Protein AF-A0A9E5IA19-F1 (afdb_monomer)

Secondary structure (DSSP, 8-state):
---------PPPPTT-------------------HHHHHHHHHHHHHHHHHHHHSTT-----HHHHHHHHHS--GGGGS-S--EEEEEEEEE-TTSPBPPPEES-PPPPP-SGGGT--HHHHHHHHHHHHHHHHHHHHHTSPTT--GGG-HHHHHHHHHHHHHHHHTT--S-EEEEEEEEEPTTPPP-GGGEEEEPPPEE-

Solvent-accessible surface area (backbone atoms only — not comparable to full-atom values): 12639 Å² total; per-residue (Å²): 135,85,87,86,78,89,78,82,84,73,80,86,67,93,86,71,82,75,80,76,77,77,76,77,77,76,75,80,76,76,76,81,77,54,66,64,58,52,50,49,51,51,52,48,50,50,52,50,50,52,49,53,60,70,58,68,77,64,82,74,86,40,86,68,51,53,62,52,46,48,75,46,79,60,68,66,77,77,72,58,93,56,58,43,60,42,56,30,39,32,42,30,45,97,87,71,48,70,49,74,78,39,73,75,78,71,83,80,79,91,58,81,64,49,79,81,62,44,71,65,60,52,48,51,50,39,55,47,39,39,45,43,49,30,55,48,51,61,74,69,49,63,91,90,64,64,66,83,79,38,69,45,41,54,52,50,50,52,48,53,49,56,56,48,56,74,70,69,56,75,76,31,36,33,36,43,36,34,28,50,37,46,73,97,56,81,85,54,79,92,34,54,78,44,76,54,70,86,42,78,83

pLDDT: mean 76.11, std 16.43, range [35.28, 94.75]

Foldseek 3Di:
DDDDDDDDPDDDDPDDDDPPPPPPCPPPPPPPPPPVVVVVVVVVVVVVVVVVVVVVPDPPPDPVVVVVVLLDQDCVVVVDFFFAKWKWKWWQDPVRDIDDTDTDQDDDDDDPCCVPDPPPVSVSSSLSSLRRVLLVCLVVDPPPDDSVVDPSVVVNVVVVVVSVVVVVDAFIKMKMWIFRGGPPDDTDPVRTSDIDDTHTD

Structure (mmCIF, N/CA/C/O backbone):
data_AF-A0A9E5IA19-F1
#
_entry.id   AF-A0A9E5IA19-F1
#
loop_
_atom_site.group_PDB
_atom_site.id
_atom_site.type_symbol
_atom_site.label_atom_id
_atom_site.label_alt_id
_atom_site.label_comp_id
_atom_site.label_asym_id
_atom_site.label_entity_id
_atom_site.label_seq_id
_atom_site.pdbx_PDB_ins_code
_atom_site.Cartn_x
_atom_site.Cartn_y
_atom_site.Cartn_z
_atom_site.occupancy
_atom_site.B_iso_or_equiv
_atom_site.auth_seq_id
_atom_site.auth_comp_id
_atom_site.auth_asym_id
_atom_site.auth_atom_id
_atom_site.pdbx_PDB_model_num
ATOM 1 N N . MET A 1 1 ? -2.943 82.622 -42.481 1.00 36.06 1 MET A N 1
ATOM 2 C CA . MET A 1 1 ? -1.579 82.992 -42.042 1.00 36.06 1 MET A CA 1
ATOM 3 C C . MET A 1 1 ? -0.636 81.847 -42.391 1.00 36.06 1 MET A C 1
ATOM 5 O O . MET A 1 1 ? -0.989 80.720 -42.083 1.00 36.06 1 MET A O 1
ATOM 9 N N . ASN A 1 2 ? 0.490 82.181 -43.045 1.00 37.34 2 ASN A N 1
ATOM 10 C CA . ASN A 1 2 ? 1.616 81.357 -43.552 1.00 37.34 2 ASN A CA 1
ATOM 11 C C . ASN A 1 2 ? 1.271 80.368 -44.686 1.00 37.34 2 ASN A C 1
ATOM 13 O O . ASN A 1 2 ? 0.602 79.378 -44.442 1.00 37.34 2 ASN A O 1
ATOM 17 N N . GLN A 1 3 ? 1.507 80.633 -45.980 1.00 37.09 3 GLN A N 1
ATOM 18 C CA . GLN A 1 3 ? 2.722 80.977 -46.761 1.00 37.09 3 GLN A CA 1
ATOM 19 C C . GLN A 1 3 ? 3.836 79.912 -46.807 1.00 37.09 3 GLN A C 1
ATOM 21 O O . GLN A 1 3 ? 4.449 79.613 -45.789 1.00 37.09 3 GLN A O 1
ATOM 26 N N . GLY A 1 4 ? 4.156 79.503 -48.047 1.00 35.28 4 GLY A N 1
ATOM 27 C CA . GLY A 1 4 ? 5.458 78.998 -48.508 1.00 35.28 4 GLY A CA 1
ATOM 28 C C . GLY A 1 4 ? 5.556 77.473 -48.627 1.00 35.28 4 GLY A C 1
ATOM 29 O O . GLY A 1 4 ? 5.137 76.764 -47.731 1.00 35.28 4 GLY A O 1
ATOM 30 N N . LEU A 1 5 ? 6.126 76.871 -49.670 1.00 38.41 5 LEU A N 1
ATOM 31 C CA . LEU A 1 5 ? 6.745 77.387 -50.887 1.00 38.41 5 LEU A CA 1
ATOM 32 C C . LEU A 1 5 ? 6.914 76.193 -51.850 1.00 38.41 5 LEU A C 1
ATOM 34 O O . LEU A 1 5 ? 7.093 75.056 -51.420 1.00 38.41 5 LEU A O 1
ATOM 38 N N . SER A 1 6 ? 6.856 76.471 -53.147 1.00 47.34 6 SER A N 1
ATOM 39 C CA . SER A 1 6 ? 7.054 75.542 -54.261 1.00 47.34 6 SER A CA 1
ATOM 40 C C . SER A 1 6 ? 8.297 74.654 -54.135 1.00 47.34 6 SER A C 1
ATOM 42 O O . SER A 1 6 ? 9.382 75.179 -53.884 1.00 47.34 6 SER A O 1
ATOM 44 N N . LEU A 1 7 ? 8.200 73.380 -54.527 1.00 40.84 7 LEU A N 1
ATOM 45 C CA . LEU A 1 7 ? 9.334 72.725 -55.175 1.00 40.84 7 LEU A CA 1
ATOM 46 C C . LEU A 1 7 ? 8.881 71.970 -56.425 1.00 40.84 7 LEU A C 1
ATOM 48 O O . LEU A 1 7 ? 8.270 70.908 -56.392 1.00 40.84 7 LEU A O 1
ATOM 52 N N . ILE A 1 8 ? 9.183 72.623 -57.539 1.00 44.81 8 ILE A N 1
ATOM 53 C CA . ILE A 1 8 ? 9.115 72.161 -58.916 1.00 44.81 8 ILE A CA 1
ATOM 54 C C . ILE A 1 8 ? 9.976 70.900 -59.033 1.00 44.81 8 ILE A C 1
ATOM 56 O O . ILE A 1 8 ? 11.201 70.973 -58.923 1.00 44.81 8 ILE A O 1
ATOM 60 N N . GLN A 1 9 ? 9.352 69.749 -59.270 1.00 49.91 9 GLN A N 1
ATOM 61 C CA . GLN A 1 9 ? 10.064 68.511 -59.564 1.00 49.91 9 GLN A CA 1
ATOM 62 C C . GLN A 1 9 ? 10.578 68.595 -61.010 1.00 49.91 9 GLN A 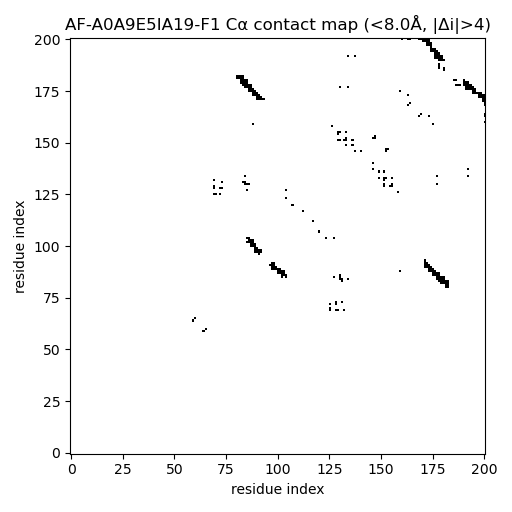C 1
ATOM 64 O O . GLN A 1 9 ? 9.867 68.299 -61.968 1.00 49.91 9 GLN A O 1
ATOM 69 N N . ARG A 1 10 ? 11.801 69.120 -61.170 1.00 44.84 10 ARG A N 1
ATOM 70 C CA . ARG A 1 10 ? 12.521 69.146 -62.450 1.00 44.84 10 ARG A CA 1
ATOM 71 C C . ARG A 1 10 ? 12.716 67.712 -62.938 1.00 44.84 10 ARG A C 1
ATOM 73 O O . ARG A 1 10 ? 13.233 66.876 -62.204 1.00 44.84 10 ARG A O 1
ATOM 80 N N . CYS A 1 11 ? 12.348 67.461 -64.190 1.00 49.03 11 CYS A N 1
ATOM 81 C CA . CYS A 1 11 ? 12.826 66.299 -64.928 1.00 49.03 11 CYS A CA 1
ATOM 82 C C . CYS A 1 11 ? 14.353 66.447 -65.106 1.00 49.03 11 CYS A C 1
ATOM 84 O O . CYS A 1 11 ? 14.786 67.536 -65.510 1.00 49.03 11 CYS A O 1
ATOM 86 N N . PRO A 1 12 ? 15.177 65.439 -64.771 1.00 53.50 12 PRO A N 1
ATOM 87 C CA . PRO A 1 12 ? 16.614 65.517 -64.986 1.00 53.50 12 PRO A CA 1
ATOM 88 C C . PRO A 1 12 ? 16.906 65.588 -66.488 1.00 53.50 12 PRO A C 1
ATOM 90 O O . PRO A 1 12 ? 16.345 64.847 -67.293 1.00 53.50 12 PRO A O 1
ATOM 93 N N . ARG A 1 13 ? 17.742 66.563 -66.842 1.00 54.44 13 ARG A N 1
ATOM 94 C CA . ARG A 1 13 ? 18.236 66.844 -68.188 1.00 54.44 13 ARG A CA 1
ATOM 95 C C . ARG A 1 13 ? 19.378 65.871 -68.489 1.00 54.44 13 ARG A C 1
ATOM 97 O O . ARG A 1 13 ? 20.135 65.525 -67.587 1.00 54.44 13 ARG A O 1
ATOM 104 N N . ASP A 1 14 ? 19.472 65.454 -69.744 1.00 52.03 14 ASP A N 1
ATOM 105 C CA . ASP A 1 14 ? 20.441 64.485 -70.256 1.00 52.03 14 ASP A CA 1
ATOM 106 C C . ASP A 1 14 ? 21.867 64.732 -69.726 1.00 52.03 14 ASP A C 1
ATOM 108 O O . ASP A 1 14 ? 22.434 65.805 -69.940 1.00 52.03 14 ASP A O 1
ATOM 112 N N . GLY A 1 15 ? 22.441 63.732 -69.042 1.00 60.59 15 GLY A N 1
ATOM 113 C CA . GLY A 1 15 ? 23.870 63.699 -68.697 1.00 60.59 15 GLY A CA 1
ATOM 114 C C . GLY A 1 15 ? 24.259 63.693 -67.213 1.00 60.59 15 GLY A C 1
ATOM 115 O O . GLY A 1 15 ? 25.441 63.861 -66.930 1.00 60.59 15 GLY A O 1
ATOM 116 N N . GLU A 1 16 ? 23.340 63.487 -66.266 1.00 43.84 16 GLU A N 1
ATOM 117 C CA . GLU A 1 16 ? 23.685 63.363 -64.839 1.00 43.84 16 GLU A CA 1
ATOM 118 C C . GLU A 1 16 ? 23.687 61.884 -64.411 1.00 43.84 16 GLU A C 1
ATOM 120 O O . GLU A 1 16 ? 22.654 61.210 -64.433 1.00 43.84 16 GLU A O 1
ATOM 125 N N . GLU A 1 17 ? 24.870 61.351 -64.086 1.00 52.34 17 GLU A N 1
ATOM 126 C CA . GLU A 1 17 ? 25.041 59.967 -63.641 1.00 52.34 17 GLU A CA 1
ATOM 127 C C . GLU A 1 17 ? 24.223 59.705 -62.370 1.00 52.34 17 GLU A C 1
ATOM 129 O O . GLU A 1 17 ? 24.453 60.292 -61.313 1.00 52.34 17 GLU A O 1
ATOM 134 N N . ILE A 1 18 ? 23.267 58.781 -62.473 1.00 56.53 18 ILE A N 1
ATOM 135 C CA . ILE A 1 18 ? 22.543 58.231 -61.329 1.00 56.53 18 ILE A CA 1
ATOM 136 C C . ILE A 1 18 ? 23.591 57.578 -60.417 1.00 56.53 18 ILE A C 1
ATOM 138 O O . ILE A 1 18 ? 24.258 56.640 -60.867 1.00 56.53 18 ILE A O 1
ATOM 142 N N . PRO A 1 19 ? 23.748 57.990 -59.144 1.00 47.88 19 PRO A N 1
ATOM 143 C CA . PRO A 1 19 ? 24.599 57.251 -58.234 1.00 47.88 19 PRO A CA 1
ATOM 144 C C . PRO A 1 19 ? 23.971 55.871 -58.060 1.00 47.88 19 PRO A C 1
ATOM 146 O O . PRO A 1 19 ? 22.917 55.719 -57.438 1.00 47.88 19 PRO A O 1
ATOM 149 N N . LEU A 1 20 ? 24.609 54.864 -58.663 1.00 47.84 20 LEU A N 1
ATOM 150 C CA . LEU A 1 20 ? 24.317 53.460 -58.432 1.00 47.84 20 LEU A CA 1
ATOM 151 C C . LEU A 1 20 ? 24.378 53.240 -56.925 1.00 47.84 20 LEU A C 1
ATOM 153 O O . LEU A 1 20 ? 25.459 53.147 -56.339 1.00 47.84 20 LEU A O 1
ATOM 157 N N . LEU A 1 21 ? 23.203 53.165 -56.298 1.00 47.47 21 LEU A N 1
ATOM 158 C CA . LEU A 1 21 ? 23.028 52.563 -54.991 1.00 47.47 21 LEU A CA 1
ATOM 159 C C . LEU A 1 21 ? 23.668 51.180 -55.084 1.00 47.47 21 LEU A C 1
ATOM 161 O O . LEU A 1 21 ? 23.082 50.239 -55.621 1.00 47.47 21 LEU A O 1
ATOM 165 N N . LYS A 1 22 ? 24.916 51.080 -54.609 1.00 51.41 22 LYS A N 1
ATOM 166 C CA . LYS A 1 22 ? 25.612 49.821 -54.379 1.00 51.41 22 LYS A CA 1
ATOM 167 C C . LYS A 1 22 ? 24.782 49.081 -53.349 1.00 51.41 22 LYS A C 1
ATOM 169 O O . LYS A 1 22 ? 24.947 49.264 -52.146 1.00 51.41 22 LYS A O 1
ATOM 174 N N . PHE A 1 23 ? 23.849 48.283 -53.848 1.00 49.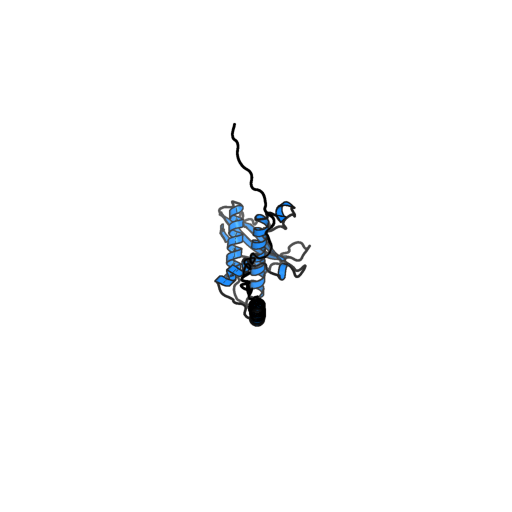75 23 PHE A N 1
ATOM 175 C CA . PHE A 1 23 ? 23.075 47.350 -53.061 1.00 49.75 23 PHE A CA 1
ATOM 176 C C . PHE A 1 23 ? 24.068 46.303 -52.564 1.00 49.75 23 PHE A C 1
ATOM 178 O O . PHE A 1 23 ? 24.368 45.317 -53.239 1.00 49.75 23 PHE A O 1
ATOM 185 N N . ASN A 1 24 ? 24.675 46.592 -51.414 1.00 47.69 24 ASN A N 1
ATOM 186 C CA . ASN A 1 24 ? 25.590 45.703 -50.732 1.00 47.69 24 ASN A CA 1
ATOM 187 C C . ASN A 1 24 ? 24.766 44.516 -50.227 1.00 47.69 24 ASN A C 1
ATOM 189 O O . ASN A 1 24 ? 24.206 44.535 -49.132 1.00 47.69 24 ASN A O 1
ATOM 193 N N . ARG A 1 25 ? 24.621 43.501 -51.083 1.00 50.06 25 ARG A N 1
ATOM 194 C CA . ARG A 1 25 ? 24.045 42.206 -50.736 1.00 50.06 25 ARG A CA 1
ATOM 195 C C . ARG A 1 25 ? 25.074 41.473 -49.877 1.00 50.06 25 ARG A C 1
ATOM 197 O O . ARG A 1 25 ? 25.713 40.533 -50.341 1.00 50.06 25 ARG A O 1
ATOM 204 N N . HIS A 1 26 ? 25.231 41.902 -48.625 1.00 51.50 26 HIS A N 1
ATOM 205 C CA . HIS A 1 26 ? 25.752 41.011 -47.602 1.00 51.50 26 HIS A CA 1
ATOM 206 C C . HIS A 1 26 ? 24.742 39.876 -47.472 1.00 51.50 26 HIS A C 1
ATOM 208 O O . HIS A 1 26 ? 23.617 40.035 -47.006 1.00 51.50 26 HIS A O 1
ATOM 214 N N . GLN A 1 27 ? 25.136 38.744 -48.038 1.00 57.16 27 GLN A N 1
ATOM 215 C CA . GLN A 1 27 ? 24.444 37.481 -47.943 1.00 57.16 27 GLN A CA 1
ATOM 216 C C . GLN A 1 27 ? 24.349 37.137 -46.455 1.00 57.16 27 GLN A C 1
ATOM 218 O O . GLN A 1 27 ? 25.353 36.803 -45.833 1.00 57.16 27 GLN A O 1
ATOM 223 N N . ASN A 1 28 ? 23.150 37.236 -45.879 1.00 50.56 28 ASN A N 1
ATOM 224 C CA . ASN A 1 28 ? 22.843 36.557 -44.630 1.00 50.56 28 ASN A CA 1
ATOM 225 C C . ASN A 1 28 ? 22.872 35.059 -44.937 1.00 50.56 28 ASN A C 1
ATOM 227 O O . ASN A 1 28 ? 21.870 34.471 -45.344 1.00 50.56 28 ASN A O 1
ATOM 231 N N . THR A 1 29 ? 24.039 34.442 -44.796 1.00 51.28 29 THR A N 1
ATOM 232 C CA . THR A 1 29 ? 24.169 32.997 -44.667 1.00 51.28 29 THR A CA 1
ATOM 233 C C . THR A 1 29 ? 23.478 32.600 -43.369 1.00 51.28 29 THR A C 1
ATOM 235 O O . THR A 1 29 ? 24.075 32.568 -42.297 1.00 51.28 29 THR A O 1
ATOM 238 N N . ILE A 1 30 ? 22.179 32.314 -43.453 1.00 56.16 30 ILE A N 1
ATOM 239 C CA . ILE A 1 30 ? 21.493 31.530 -42.432 1.00 56.16 30 ILE A CA 1
ATOM 240 C C . ILE A 1 30 ? 22.123 30.141 -42.522 1.00 56.16 30 ILE A C 1
ATOM 242 O O . ILE A 1 30 ? 21.765 29.334 -43.377 1.00 56.16 30 ILE A O 1
ATOM 246 N N . VAL A 1 31 ? 23.136 29.895 -41.695 1.00 59.22 31 VAL A N 1
ATOM 247 C CA . VAL A 1 31 ? 23.724 28.571 -41.519 1.00 59.22 31 VAL A CA 1
ATOM 248 C C . VAL A 1 31 ? 22.638 27.705 -40.880 1.00 59.22 31 VAL A C 1
ATOM 250 O O . VAL A 1 31 ? 22.440 27.715 -39.669 1.00 59.22 31 VAL A O 1
ATOM 253 N N . THR A 1 32 ? 21.889 26.968 -41.695 1.00 59.84 32 THR A N 1
ATOM 254 C CA . THR A 1 32 ? 20.967 25.917 -41.250 1.00 59.84 32 THR A CA 1
ATOM 255 C C . THR A 1 32 ? 21.763 24.673 -40.846 1.00 59.84 32 THR A C 1
ATOM 257 O O . THR A 1 32 ? 21.629 23.597 -41.419 1.00 59.84 32 THR A O 1
ATOM 260 N N . SER A 1 33 ? 22.626 24.800 -39.837 1.00 59.94 33 SER A N 1
ATOM 261 C CA . SER A 1 33 ? 23.380 23.685 -39.247 1.00 59.94 33 SER A CA 1
ATOM 262 C C . SER A 1 33 ? 22.654 23.080 -38.039 1.00 59.94 33 SER A C 1
ATOM 264 O O . SER A 1 33 ? 23.263 22.798 -37.012 1.00 59.94 33 SER A O 1
ATOM 266 N N . THR A 1 34 ? 21.337 22.916 -38.123 1.00 60.59 34 THR A N 1
ATOM 267 C CA . THR A 1 34 ? 20.513 22.285 -37.082 1.00 60.59 34 THR A CA 1
ATOM 268 C C . THR A 1 34 ? 20.162 20.803 -37.292 1.00 60.59 34 THR A C 1
ATOM 270 O O . THR A 1 34 ? 19.874 20.161 -36.278 1.00 60.59 34 THR A O 1
ATOM 273 N N . PRO A 1 35 ? 20.203 20.181 -38.499 1.00 70.25 35 PRO A N 1
ATOM 274 C CA . PRO A 1 35 ? 19.745 18.796 -38.625 1.00 70.25 35 PRO A CA 1
ATOM 275 C C . PRO A 1 35 ? 20.718 17.796 -37.989 1.00 70.25 35 PRO A C 1
ATOM 277 O O . PRO A 1 35 ? 20.277 16.787 -37.455 1.00 70.25 35 PRO A O 1
ATOM 280 N N . THR A 1 36 ? 22.024 18.078 -37.975 1.00 78.69 36 THR A N 1
ATOM 281 C CA . THR A 1 36 ? 23.045 17.175 -37.413 1.00 78.69 36 THR A CA 1
ATOM 282 C C . THR A 1 36 ? 22.967 17.077 -35.893 1.00 78.69 36 THR A C 1
ATOM 284 O O . THR A 1 36 ? 23.026 15.976 -35.353 1.00 78.69 36 THR A O 1
ATOM 287 N N . LEU A 1 37 ? 22.775 18.203 -35.201 1.00 84.81 37 LEU A N 1
ATOM 288 C CA . LEU A 1 37 ? 22.602 18.221 -33.749 1.00 84.81 37 LEU A CA 1
ATOM 289 C C . LEU A 1 37 ? 21.287 17.547 -33.341 1.00 84.81 37 LEU A C 1
ATOM 291 O O . LEU A 1 37 ? 21.280 16.736 -32.420 1.00 84.81 37 LEU A O 1
ATOM 295 N N . ALA A 1 38 ? 20.189 17.834 -34.048 1.00 85.88 38 ALA A N 1
ATOM 296 C CA . ALA A 1 38 ? 18.904 17.189 -33.791 1.00 85.88 38 ALA A CA 1
ATOM 297 C C . ALA A 1 38 ? 18.989 15.669 -33.996 1.00 85.88 38 ALA A C 1
ATOM 299 O O . ALA A 1 38 ? 18.549 14.911 -33.135 1.00 85.88 38 ALA A O 1
ATOM 300 N N . LEU A 1 39 ? 19.618 15.213 -35.086 1.00 90.44 39 LEU A N 1
ATOM 301 C CA . LEU A 1 39 ? 19.809 13.788 -35.356 1.00 90.44 39 LEU A CA 1
ATOM 302 C C . LEU A 1 39 ? 20.703 13.123 -34.301 1.00 90.44 39 LEU A C 1
ATOM 304 O O . LEU A 1 39 ? 20.400 12.018 -33.858 1.00 90.44 39 LEU A O 1
ATOM 308 N N . ALA A 1 40 ? 21.765 13.804 -33.856 1.00 91.25 40 ALA A N 1
ATOM 309 C CA . ALA A 1 40 ? 22.640 13.320 -32.792 1.00 91.25 40 ALA A CA 1
ATOM 310 C C . ALA A 1 40 ? 21.902 13.198 -31.451 1.00 91.25 40 ALA A C 1
ATOM 312 O O . ALA A 1 40 ? 22.056 12.193 -30.764 1.00 91.25 40 ALA A O 1
ATOM 313 N N . LEU A 1 41 ? 21.058 14.173 -31.099 1.00 91.12 41 LEU A N 1
ATOM 314 C CA . LEU A 1 41 ? 20.241 14.131 -29.884 1.00 91.12 41 LEU A CA 1
ATOM 315 C C . LEU A 1 41 ? 19.170 13.038 -29.952 1.00 91.12 41 LEU A C 1
ATOM 317 O O . LEU A 1 41 ? 18.960 12.334 -28.969 1.00 91.12 41 LEU A O 1
ATOM 321 N N . ILE A 1 42 ? 18.532 12.851 -31.111 1.00 92.44 42 ILE A N 1
ATOM 322 C CA . ILE A 1 42 ? 17.561 11.771 -31.331 1.00 92.44 42 ILE A CA 1
ATOM 323 C C . ILE A 1 42 ? 18.253 10.407 -31.219 1.00 92.44 42 ILE A C 1
ATOM 325 O O . ILE A 1 42 ? 17.770 9.529 -30.508 1.00 92.44 42 ILE A O 1
ATOM 329 N N . ALA A 1 43 ? 19.404 10.228 -31.868 1.00 94.31 43 ALA A N 1
ATOM 330 C CA . ALA A 1 43 ? 20.175 8.993 -31.779 1.00 94.31 43 ALA A CA 1
ATOM 331 C C . ALA A 1 43 ? 20.643 8.725 -30.340 1.00 94.31 43 ALA A C 1
ATOM 333 O O . ALA A 1 43 ? 20.475 7.615 -29.842 1.00 94.31 43 ALA A O 1
ATOM 334 N N . ALA A 1 44 ? 21.153 9.744 -29.644 1.00 94.00 44 ALA A N 1
ATOM 335 C CA . ALA A 1 44 ? 21.538 9.644 -28.239 1.00 94.00 44 ALA A CA 1
ATOM 336 C C . ALA A 1 44 ? 20.345 9.276 -27.345 1.00 94.00 44 ALA A C 1
ATOM 338 O O . ALA A 1 44 ? 20.481 8.415 -26.479 1.00 94.00 44 ALA A O 1
ATOM 339 N N . TYR A 1 45 ? 19.168 9.861 -27.589 1.00 92.62 45 TYR A N 1
ATOM 340 C CA . TYR A 1 45 ? 17.933 9.509 -26.893 1.00 92.62 45 TYR A CA 1
ATOM 341 C C . TYR A 1 45 ? 17.569 8.035 -27.104 1.00 92.62 45 TYR A C 1
ATOM 343 O O . TYR A 1 45 ? 17.332 7.327 -26.128 1.00 92.62 45 TYR A O 1
ATOM 351 N N . PHE A 1 46 ? 17.588 7.535 -28.343 1.00 94.75 46 PHE A N 1
ATOM 352 C CA . PHE A 1 46 ? 17.284 6.127 -28.615 1.00 94.75 46 PHE A CA 1
ATOM 353 C C . PHE A 1 46 ? 18.324 5.171 -28.032 1.00 94.75 46 PHE A C 1
ATOM 355 O O . PHE A 1 46 ? 17.941 4.142 -27.485 1.00 94.75 46 PHE A O 1
ATOM 362 N N . VAL A 1 47 ? 19.615 5.509 -28.081 1.00 93.56 47 VAL A N 1
ATOM 363 C CA . VAL A 1 47 ? 20.677 4.717 -27.437 1.00 93.56 47 VAL A CA 1
ATOM 364 C C . VAL A 1 47 ? 20.489 4.695 -25.921 1.00 93.56 47 VAL A C 1
ATOM 366 O O . VAL A 1 47 ? 20.607 3.636 -25.310 1.00 93.56 47 VAL A O 1
ATOM 369 N N . PHE A 1 48 ? 20.144 5.830 -25.311 1.00 91.62 48 PHE A N 1
ATOM 370 C CA . PHE A 1 48 ? 19.852 5.920 -23.882 1.00 91.62 48 PHE A CA 1
ATOM 371 C C . PHE A 1 48 ? 18.625 5.085 -23.499 1.00 91.62 48 PHE A C 1
ATOM 373 O O . PHE A 1 48 ? 18.698 4.278 -22.574 1.00 91.62 48 PHE A O 1
ATOM 380 N N . VAL A 1 49 ? 17.517 5.221 -24.237 1.00 86.69 49 VAL A N 1
ATOM 381 C CA . VAL A 1 49 ? 16.300 4.426 -24.024 1.00 86.69 49 VAL A CA 1
ATOM 382 C C . VAL A 1 49 ? 16.605 2.940 -24.197 1.00 86.69 49 VAL A C 1
ATOM 384 O O . VAL A 1 49 ? 16.310 2.155 -23.301 1.00 86.69 49 VAL A O 1
ATOM 387 N N . PHE A 1 50 ? 17.259 2.540 -25.287 1.00 88.69 50 PHE A N 1
ATOM 388 C CA . PHE A 1 50 ? 17.602 1.143 -25.554 1.00 88.69 50 PHE A CA 1
ATOM 389 C C . PHE A 1 50 ? 18.558 0.572 -24.498 1.00 88.69 50 PHE A C 1
ATOM 391 O O . PHE A 1 50 ? 18.333 -0.524 -23.991 1.00 88.69 50 PHE A O 1
ATOM 398 N N . GLY A 1 51 ? 19.562 1.346 -24.081 1.00 86.19 51 GLY A N 1
ATOM 399 C CA . GLY A 1 51 ? 20.450 0.996 -22.976 1.00 86.19 51 GLY A CA 1
ATOM 400 C C . GLY A 1 51 ? 19.688 0.813 -21.663 1.00 86.19 51 GLY A C 1
ATOM 401 O O . GLY A 1 51 ? 19.862 -0.200 -20.992 1.00 86.19 51 GLY A O 1
ATOM 402 N N . SER A 1 52 ? 18.776 1.729 -21.325 1.00 77.62 52 SER A N 1
ATOM 403 C CA . SER A 1 52 ? 17.934 1.605 -20.128 1.00 77.62 52 SER A CA 1
ATOM 404 C C . SER A 1 52 ? 16.999 0.390 -20.177 1.00 77.62 52 SER A C 1
ATOM 406 O O . SER A 1 52 ? 16.772 -0.246 -19.150 1.00 77.62 52 SER A O 1
ATOM 408 N N . LEU A 1 53 ? 16.506 0.021 -21.365 1.00 77.81 53 LEU A N 1
ATOM 409 C CA . LEU A 1 53 ? 15.679 -1.167 -21.577 1.00 77.81 53 LEU A CA 1
ATOM 410 C C . LEU A 1 53 ? 16.484 -2.465 -21.439 1.00 77.81 53 LEU A C 1
ATOM 412 O O . LEU A 1 53 ? 15.958 -3.441 -20.915 1.00 77.81 53 LEU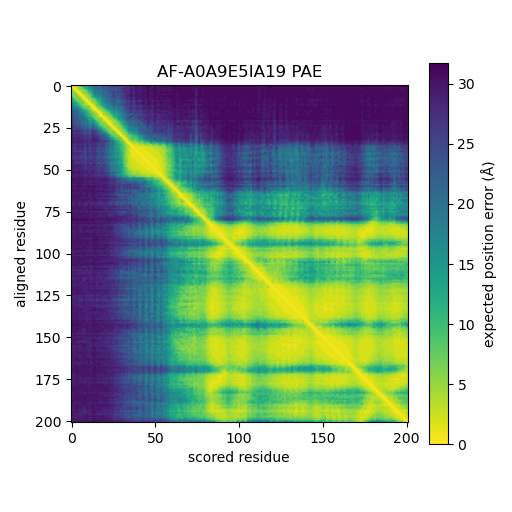 A O 1
ATOM 416 N N . ILE A 1 54 ? 17.753 -2.482 -21.855 1.00 79.56 54 ILE A N 1
ATOM 417 C CA . ILE A 1 54 ? 18.651 -3.633 -21.662 1.00 79.56 54 ILE A CA 1
ATOM 418 C C . ILE A 1 54 ? 19.054 -3.771 -20.189 1.00 79.56 54 ILE A C 1
ATOM 420 O O . ILE A 1 54 ? 19.137 -4.876 -19.659 1.00 79.56 54 ILE A O 1
ATOM 424 N N . LEU A 1 55 ? 19.252 -2.650 -19.495 1.00 69.25 55 LEU A N 1
ATOM 425 C CA . LEU A 1 55 ? 19.561 -2.619 -18.062 1.00 69.25 55 LEU A CA 1
ATOM 426 C C . LEU A 1 55 ? 18.338 -2.926 -17.171 1.00 69.25 55 LEU A C 1
ATOM 428 O O . LEU A 1 55 ? 18.482 -3.056 -15.954 1.00 69.25 55 LEU A O 1
ATOM 432 N N . ARG A 1 56 ? 17.148 -3.104 -17.764 1.00 52.69 56 ARG A N 1
ATOM 433 C CA . ARG A 1 56 ? 15.834 -3.313 -17.119 1.00 52.69 56 ARG A CA 1
ATOM 434 C C . ARG A 1 56 ? 15.652 -4.694 -16.467 1.00 52.69 56 ARG A C 1
ATOM 436 O O . ARG A 1 56 ? 14.530 -5.167 -16.330 1.00 52.69 56 ARG A O 1
ATOM 443 N N . GLY A 1 57 ? 16.748 -5.348 -16.090 1.00 54.91 57 GLY A N 1
ATOM 444 C CA . GLY A 1 57 ? 16.756 -6.641 -15.399 1.00 54.91 57 GLY A CA 1
ATOM 445 C C . GLY A 1 57 ? 17.220 -6.571 -13.944 1.00 54.91 57 GLY A C 1
ATOM 446 O O . GLY A 1 57 ? 17.154 -7.572 -13.240 1.00 54.91 57 GLY A O 1
ATOM 447 N N . ARG A 1 58 ? 17.704 -5.416 -13.472 1.00 49.25 58 ARG A N 1
ATOM 448 C CA . ARG A 1 58 ? 18.096 -5.247 -12.069 1.00 49.25 58 ARG A CA 1
ATOM 449 C C . ARG A 1 58 ? 16.967 -4.540 -11.342 1.00 49.25 58 ARG A C 1
ATOM 451 O O . ARG A 1 58 ? 16.792 -3.336 -11.511 1.00 49.25 58 ARG A O 1
ATOM 458 N N . GLU A 1 59 ? 16.210 -5.275 -10.534 1.00 54.19 59 GLU A N 1
ATOM 459 C CA . GLU A 1 59 ? 15.438 -4.652 -9.462 1.00 54.19 59 GLU A CA 1
ATOM 460 C C . GLU A 1 59 ? 16.431 -3.897 -8.579 1.00 54.19 59 GLU A C 1
ATOM 462 O O . GLU A 1 59 ? 17.237 -4.481 -7.857 1.00 54.19 59 GLU A O 1
ATOM 467 N N . ILE A 1 60 ? 16.451 -2.572 -8.716 1.00 53.25 60 ILE A N 1
ATOM 468 C CA . ILE A 1 60 ? 17.260 -1.705 -7.868 1.00 53.25 60 ILE A CA 1
ATOM 469 C C . ILE A 1 60 ? 16.536 -1.640 -6.520 1.00 53.25 60 ILE A C 1
ATOM 471 O O . ILE A 1 60 ? 15.747 -0.737 -6.251 1.00 53.25 60 ILE A O 1
ATOM 475 N N . SER A 1 61 ? 16.768 -2.648 -5.684 1.00 50.66 61 SER A N 1
ATOM 476 C CA . SER A 1 61 ? 16.250 -2.745 -4.323 1.00 50.66 61 SER A CA 1
ATOM 477 C C . SER A 1 61 ? 17.127 -1.913 -3.382 1.00 50.66 61 SER A C 1
ATOM 479 O O . SER A 1 61 ? 18.029 -2.423 -2.721 1.00 50.66 61 SER A O 1
ATOM 481 N N . GLY A 1 62 ? 16.910 -0.597 -3.370 1.00 56.38 62 GLY A N 1
ATOM 482 C CA . GLY A 1 62 ? 17.489 0.313 -2.377 1.00 56.38 62 GLY A CA 1
ATOM 483 C C . GLY A 1 62 ? 16.420 0.800 -1.387 1.00 56.38 62 GLY A C 1
ATOM 484 O O . GLY A 1 62 ? 15.291 1.026 -1.824 1.00 56.38 62 GLY A O 1
ATOM 485 N N . PRO A 1 63 ? 16.747 1.054 -0.101 1.00 58.06 63 PRO A N 1
ATOM 486 C CA . PRO A 1 63 ? 15.779 1.533 0.900 1.00 58.06 63 PRO A CA 1
ATOM 487 C C . PRO A 1 63 ? 15.010 2.795 0.465 1.00 58.06 63 PRO A C 1
ATOM 489 O O . PRO A 1 63 ? 13.817 2.930 0.712 1.00 58.06 63 PRO A O 1
ATOM 492 N N . TRP A 1 64 ? 15.684 3.698 -0.253 1.00 57.44 64 TRP A N 1
ATOM 493 C CA . TRP A 1 64 ? 15.117 4.955 -0.757 1.00 57.44 64 TRP A CA 1
ATOM 494 C C . TRP A 1 64 ? 14.308 4.776 -2.051 1.00 57.44 64 TRP A C 1
ATOM 496 O O . TRP A 1 64 ? 13.276 5.417 -2.238 1.00 57.44 64 TRP A O 1
ATOM 506 N N . TRP A 1 65 ? 14.746 3.873 -2.935 1.00 60.34 65 TRP A N 1
ATOM 507 C CA . TRP A 1 65 ? 14.031 3.547 -4.176 1.00 60.34 65 TRP A CA 1
ATOM 508 C C . TRP A 1 65 ? 12.708 2.831 -3.900 1.00 60.34 65 TRP A C 1
ATOM 510 O O . TRP A 1 65 ? 11.754 2.979 -4.659 1.00 60.34 65 TRP A O 1
ATOM 520 N N . TYR A 1 66 ? 12.634 2.115 -2.779 1.00 62.72 66 TYR A N 1
ATOM 521 C CA . TYR A 1 66 ? 11.426 1.463 -2.301 1.00 62.72 66 TYR A CA 1
ATOM 522 C C . TYR A 1 66 ? 10.314 2.462 -1.934 1.00 62.72 66 TYR A C 1
ATOM 524 O O . TYR A 1 66 ? 9.179 2.311 -2.379 1.00 62.72 66 TYR A O 1
ATOM 532 N N . LEU A 1 67 ? 10.649 3.534 -1.202 1.00 64.75 67 LEU A N 1
ATOM 533 C CA . LEU A 1 67 ? 9.707 4.627 -0.923 1.00 64.75 67 LEU A CA 1
ATOM 534 C C . LEU A 1 67 ? 9.269 5.325 -2.209 1.00 64.75 67 LEU A C 1
ATOM 536 O O . LEU A 1 67 ? 8.101 5.653 -2.360 1.00 64.75 67 LEU A O 1
ATOM 540 N N . LEU A 1 68 ? 10.186 5.517 -3.160 1.00 64.81 68 LEU A N 1
ATOM 541 C CA . LEU A 1 68 ? 9.850 6.135 -4.438 1.00 64.81 68 LEU A CA 1
ATOM 542 C C . LEU A 1 68 ? 8.886 5.263 -5.265 1.00 64.81 68 LEU A C 1
ATOM 544 O O . LEU A 1 68 ? 8.033 5.786 -5.979 1.00 64.81 68 LEU A O 1
ATOM 548 N N . ARG A 1 69 ? 8.978 3.933 -5.138 1.00 67.50 69 ARG A N 1
ATOM 549 C CA . ARG A 1 69 ? 8.111 2.985 -5.848 1.00 67.50 69 ARG A CA 1
ATOM 550 C C . ARG A 1 69 ? 6.635 3.139 -5.475 1.00 67.50 69 ARG A C 1
ATOM 552 O O . ARG A 1 69 ? 5.816 2.991 -6.370 1.00 67.50 69 ARG A O 1
ATOM 559 N N . SER A 1 70 ? 6.290 3.492 -4.233 1.00 61.31 70 SER A N 1
ATOM 560 C CA . SER A 1 70 ? 4.881 3.687 -3.837 1.00 61.31 70 SER A CA 1
ATOM 561 C C . SER A 1 70 ? 4.231 4.920 -4.481 1.00 61.31 70 SER A C 1
ATOM 563 O O . SER A 1 70 ? 3.009 4.963 -4.625 1.00 61.31 70 SER A O 1
ATOM 565 N N . PHE A 1 71 ? 5.036 5.898 -4.920 1.00 61.31 71 PHE A N 1
ATOM 566 C CA . PHE A 1 71 ? 4.564 7.060 -5.680 1.00 61.31 71 PHE A CA 1
ATOM 567 C C . PHE A 1 71 ? 4.352 6.758 -7.166 1.00 61.31 71 PHE A C 1
ATOM 569 O O . PHE A 1 71 ? 3.617 7.484 -7.837 1.00 61.31 71 PHE A O 1
ATOM 576 N N . PHE A 1 72 ? 4.978 5.704 -7.696 1.00 62.72 72 PHE A N 1
ATOM 577 C CA . PHE A 1 72 ? 4.765 5.288 -9.074 1.00 62.72 72 PHE A CA 1
ATOM 578 C C . PHE A 1 72 ? 3.622 4.272 -9.140 1.00 62.72 72 PHE A C 1
ATOM 580 O O . PHE A 1 72 ? 3.636 3.281 -8.413 1.00 62.72 72 PHE A O 1
ATOM 587 N N . PRO A 1 73 ? 2.623 4.480 -10.014 1.00 54.72 73 PRO A N 1
ATOM 588 C CA . PRO A 1 73 ? 1.490 3.571 -10.105 1.00 54.72 73 PRO A CA 1
ATOM 589 C C . PRO A 1 73 ? 1.971 2.152 -10.415 1.00 54.72 73 PRO A C 1
ATOM 591 O O . PRO A 1 73 ? 2.812 1.959 -11.294 1.00 54.72 73 PRO A O 1
ATOM 594 N N . ASN A 1 74 ? 1.426 1.148 -9.726 1.00 62.62 74 ASN A N 1
ATOM 595 C CA . ASN A 1 74 ? 1.670 -0.241 -10.086 1.00 62.62 74 ASN A CA 1
ATOM 596 C C . ASN A 1 74 ? 0.962 -0.516 -11.421 1.00 62.62 74 ASN A C 1
ATOM 598 O O . ASN A 1 74 ? -0.266 -0.523 -11.493 1.00 62.62 74 ASN A O 1
ATOM 602 N N . TRP A 1 75 ? 1.724 -0.747 -12.496 1.00 55.75 75 TRP A N 1
ATOM 603 C CA . TRP A 1 75 ? 1.157 -0.976 -13.834 1.00 55.75 75 TRP A CA 1
ATOM 604 C C . TRP A 1 75 ? 0.264 -2.229 -13.890 1.00 55.75 75 TRP A C 1
ATOM 606 O O . TRP A 1 75 ? -0.551 -2.348 -14.806 1.00 55.75 75 TRP A O 1
ATOM 616 N N . ARG A 1 76 ? 0.321 -3.110 -12.875 1.00 59.41 76 ARG A N 1
ATOM 617 C CA . ARG A 1 76 ? -0.616 -4.231 -12.704 1.00 59.41 76 ARG A CA 1
ATOM 618 C C . ARG A 1 76 ? -2.071 -3.779 -12.557 1.00 59.41 76 ARG A C 1
ATOM 620 O O . ARG A 1 76 ? -2.956 -4.541 -12.933 1.00 59.41 76 ARG A O 1
ATOM 627 N N . PHE A 1 77 ? -2.327 -2.544 -12.112 1.00 54.12 77 PHE A N 1
ATOM 628 C CA . PHE A 1 77 ? -3.666 -1.941 -12.129 1.00 54.12 77 PHE A CA 1
ATOM 629 C C . PHE A 1 77 ? -4.331 -2.034 -13.516 1.00 54.12 77 PHE A C 1
ATOM 631 O O . PHE A 1 77 ? -5.539 -2.240 -13.607 1.00 54.12 77 PHE A O 1
ATOM 638 N N . TYR A 1 78 ? -3.549 -1.939 -14.598 1.00 53.91 78 TYR A N 1
ATOM 639 C CA . TYR A 1 78 ? -4.061 -1.934 -15.971 1.00 53.91 78 TYR A CA 1
ATOM 640 C C . TYR A 1 78 ? -4.148 -3.327 -16.614 1.00 53.91 78 TYR A C 1
ATOM 642 O O . TYR A 1 78 ? -4.650 -3.441 -17.728 1.00 53.91 78 TYR A O 1
ATOM 650 N N . HIS A 1 79 ? -3.651 -4.391 -15.969 1.00 51.09 79 HIS A N 1
ATOM 651 C CA . HIS A 1 79 ? -3.538 -5.732 -16.577 1.00 51.09 79 HIS A CA 1
ATOM 652 C C . HIS A 1 79 ? -4.731 -6.664 -16.289 1.00 51.09 79 HIS A C 1
ATOM 654 O O . HIS A 1 79 ? -4.627 -7.881 -16.413 1.00 51.09 79 HIS A O 1
ATOM 660 N N . GLY A 1 80 ? -5.906 -6.098 -16.005 1.00 51.88 80 GLY A N 1
ATOM 661 C CA . GLY A 1 80 ? -7.171 -6.833 -16.001 1.00 51.88 80 GLY A CA 1
ATOM 662 C C . GLY A 1 80 ? -7.636 -7.332 -14.632 1.00 51.88 80 GLY A C 1
ATOM 663 O O . GLY A 1 80 ? -6.988 -7.146 -13.605 1.00 51.88 80 GLY A O 1
ATOM 664 N N . PHE A 1 81 ? -8.835 -7.918 -14.653 1.00 55.88 81 PHE A N 1
ATOM 665 C CA . PHE A 1 81 ? -9.720 -8.291 -13.543 1.00 55.88 81 PHE A CA 1
ATOM 666 C C . PHE A 1 81 ? -9.161 -9.387 -12.609 1.00 55.88 81 PHE A C 1
ATOM 668 O O . PHE A 1 81 ? -9.767 -10.442 -12.440 1.00 55.88 81 PHE A O 1
ATOM 675 N N . GLY A 1 82 ? -7.998 -9.158 -12.005 1.00 66.69 82 GLY A N 1
ATOM 676 C CA . GLY A 1 82 ? -7.428 -10.024 -10.975 1.00 66.69 82 GLY A CA 1
ATOM 677 C C . GLY A 1 82 ? -7.969 -9.709 -9.582 1.00 66.69 82 GLY A C 1
ATOM 678 O O . GLY A 1 82 ? -8.531 -8.637 -9.337 1.00 66.69 82 GLY A O 1
ATOM 679 N N . SER A 1 83 ? -7.771 -10.634 -8.643 1.00 78.12 83 SER A N 1
ATOM 680 C CA . SER A 1 83 ? -8.009 -10.361 -7.227 1.00 78.12 83 SER A CA 1
ATOM 681 C C . SER A 1 83 ? -7.182 -9.158 -6.777 1.00 78.12 83 SER A C 1
ATOM 683 O O . SER A 1 83 ? -6.016 -9.043 -7.156 1.00 78.12 83 SER A O 1
ATOM 685 N N . GLN A 1 84 ? -7.769 -8.274 -5.974 1.00 84.31 84 GLN A N 1
ATOM 686 C CA . GLN A 1 84 ? -7.123 -7.062 -5.465 1.00 84.31 84 GLN A CA 1
ATOM 687 C C . GLN A 1 84 ? -6.962 -7.164 -3.949 1.00 84.31 84 GLN A C 1
ATOM 689 O O . GLN A 1 84 ? -7.922 -7.545 -3.272 1.00 84.31 84 GLN A O 1
ATOM 694 N N . PRO A 1 85 ? -5.790 -6.826 -3.394 1.00 89.44 85 PRO A N 1
ATOM 695 C CA . PRO A 1 85 ? -5.616 -6.823 -1.958 1.00 89.44 85 PRO A CA 1
ATOM 696 C C . PRO A 1 85 ? -6.422 -5.673 -1.345 1.00 89.44 85 PRO A C 1
ATOM 698 O O . PRO A 1 85 ? -6.405 -4.537 -1.816 1.00 89.44 85 PRO A O 1
ATOM 701 N N . ARG A 1 86 ? -7.185 -5.976 -0.302 1.00 90.62 86 ARG A N 1
ATOM 702 C CA . ARG A 1 86 ? -8.052 -5.035 0.406 1.00 90.62 86 ARG A CA 1
ATOM 703 C C . ARG A 1 86 ? -7.674 -5.015 1.873 1.00 90.62 86 ARG A C 1
ATOM 705 O O . ARG A 1 86 ? -7.517 -6.071 2.481 1.00 90.62 86 ARG A O 1
ATOM 712 N N . LEU A 1 87 ? -7.561 -3.809 2.419 1.00 92.94 87 LEU A N 1
ATOM 713 C CA . LEU A 1 87 ? -7.285 -3.580 3.830 1.00 92.94 87 LEU A CA 1
ATOM 714 C C . LEU A 1 87 ? -8.592 -3.577 4.628 1.00 92.94 87 LEU A C 1
ATOM 716 O O . LEU A 1 87 ? -9.514 -2.809 4.325 1.00 92.94 87 LEU A O 1
ATOM 720 N N . PHE A 1 88 ? -8.629 -4.406 5.666 1.00 92.94 88 PHE A N 1
ATOM 721 C CA . PHE A 1 88 ? -9.693 -4.438 6.658 1.00 92.94 88 PHE A CA 1
ATOM 722 C C . PHE A 1 88 ? -9.127 -4.146 8.039 1.00 92.94 88 PHE A C 1
ATOM 724 O O . PHE A 1 88 ? -8.017 -4.567 8.357 1.00 92.94 88 PHE A O 1
ATOM 731 N N . ILE A 1 89 ? -9.905 -3.449 8.857 1.00 92.38 89 ILE A N 1
ATOM 732 C CA . ILE A 1 89 ? -9.552 -3.090 10.230 1.00 92.38 89 ILE A CA 1
ATOM 733 C C . ILE A 1 89 ? -10.695 -3.529 11.141 1.00 92.38 89 ILE A C 1
ATOM 735 O O . ILE A 1 89 ? -11.864 -3.447 10.760 1.00 92.38 89 ILE A O 1
ATOM 739 N N . ARG A 1 90 ? -10.359 -4.014 12.333 1.00 92.44 90 ARG A N 1
ATOM 740 C CA . ARG A 1 90 ? -11.315 -4.246 13.417 1.00 92.44 90 ARG A CA 1
ATOM 741 C C . ARG A 1 90 ? -10.778 -3.684 14.722 1.00 92.44 90 ARG A C 1
ATOM 743 O O . ARG A 1 90 ? -9.564 -3.561 14.903 1.00 92.44 90 ARG A O 1
ATOM 750 N N . PHE A 1 91 ? -11.691 -3.415 15.638 1.00 91.31 91 PHE A N 1
ATOM 751 C CA . PHE A 1 91 ? -11.409 -2.835 16.942 1.00 91.31 91 PHE A CA 1
ATOM 752 C C . PHE A 1 91 ? -11.881 -3.781 18.034 1.00 91.31 91 PHE A C 1
ATOM 754 O O . PHE A 1 91 ? -12.873 -4.483 17.860 1.00 91.31 91 PHE A O 1
ATOM 761 N N . GLN A 1 92 ? -11.184 -3.784 19.156 1.00 90.69 92 GLN A N 1
ATOM 762 C CA . GLN A 1 92 ? -11.623 -4.430 20.377 1.00 90.69 92 GLN A CA 1
ATOM 763 C C . GLN A 1 92 ? -12.208 -3.359 21.286 1.00 90.69 92 GLN A C 1
ATOM 765 O O . GLN A 1 92 ? -11.507 -2.412 21.652 1.00 90.69 92 GLN A O 1
ATOM 770 N N . GLN A 1 93 ? -13.491 -3.494 21.604 1.00 82.69 93 GLN A N 1
ATOM 771 C CA . GLN A 1 93 ? -14.183 -2.609 22.530 1.00 82.69 93 GLN A CA 1
ATOM 772 C C . GLN A 1 93 ? -13.651 -2.790 23.963 1.00 82.69 93 GLN A C 1
ATOM 774 O O . GLN A 1 93 ? -13.011 -3.804 24.256 1.00 82.69 93 GLN A O 1
ATOM 779 N N . PRO A 1 94 ? -13.908 -1.831 24.873 1.00 77.69 94 PRO A N 1
ATOM 780 C CA . PRO A 1 94 ? -13.505 -1.941 26.277 1.00 77.69 94 PRO A CA 1
ATOM 781 C C . PRO A 1 94 ? -14.055 -3.191 26.979 1.00 77.69 94 PRO A C 1
ATOM 783 O O . PRO A 1 94 ? -13.412 -3.701 27.890 1.00 77.69 94 PRO A O 1
ATOM 786 N N . ASP A 1 95 ? -15.189 -3.713 26.503 1.00 81.31 95 ASP A N 1
ATOM 787 C CA . ASP A 1 95 ? -15.828 -4.946 26.982 1.00 81.31 95 ASP A CA 1
ATOM 788 C C . ASP A 1 95 ? -15.184 -6.230 26.407 1.00 81.31 95 ASP A C 1
ATOM 790 O O . ASP A 1 95 ? -15.763 -7.310 26.467 1.00 81.31 95 ASP A O 1
ATOM 794 N N . ASP A 1 96 ? -13.981 -6.120 25.831 1.00 82.19 96 ASP A N 1
ATOM 795 C CA . ASP A 1 96 ? -13.175 -7.194 25.223 1.00 82.19 96 ASP A CA 1
ATOM 796 C C . ASP A 1 96 ? -13.789 -7.834 23.955 1.00 82.19 96 ASP A C 1
ATOM 798 O O . ASP A 1 96 ? -13.160 -8.682 23.314 1.00 82.19 96 ASP A O 1
ATOM 802 N N . GLU A 1 97 ? -14.965 -7.371 23.515 1.00 87.25 97 GLU A N 1
ATOM 803 C CA . GLU A 1 97 ? -15.613 -7.804 22.274 1.00 87.25 97 GLU A CA 1
ATOM 804 C C . GLU A 1 97 ? -14.985 -7.176 21.019 1.00 87.25 97 GLU A C 1
ATOM 806 O O . GLU A 1 97 ? -14.699 -5.977 20.950 1.00 87.25 97 GLU A O 1
ATOM 811 N N . TRP A 1 98 ? -14.796 -7.995 19.980 1.00 89.88 98 TRP A N 1
ATOM 812 C CA . TRP A 1 98 ? -14.277 -7.547 18.687 1.00 89.88 98 TRP A CA 1
ATOM 813 C C . TRP A 1 98 ? -15.391 -7.039 17.775 1.00 89.88 98 TRP A C 1
ATOM 815 O O . TRP A 1 98 ? -16.388 -7.720 17.539 1.00 89.88 98 TRP A O 1
ATOM 825 N N . SER A 1 99 ? -15.174 -5.871 17.174 1.00 89.81 99 SER A N 1
ATOM 826 C CA . SER A 1 99 ? -16.033 -5.339 16.124 1.00 89.81 99 SER A CA 1
ATOM 827 C C . SER A 1 99 ? -15.962 -6.196 14.860 1.00 89.81 99 SER A C 1
ATOM 829 O O . SER A 1 99 ? -14.964 -6.871 14.581 1.00 89.81 99 SER A O 1
ATOM 831 N N . ALA A 1 100 ? -16.994 -6.085 14.023 1.00 90.81 100 ALA A N 1
ATOM 832 C CA . ALA A 1 100 ? -16.938 -6.607 12.665 1.00 90.81 100 ALA A CA 1
ATOM 833 C C . ALA A 1 100 ? -15.771 -5.980 11.878 1.00 90.81 100 ALA A C 1
ATOM 835 O O . ALA A 1 100 ? -15.379 -4.832 12.117 1.00 90.81 100 ALA A O 1
ATOM 836 N N . TRP A 1 101 ? -15.234 -6.737 10.920 1.00 91.19 101 TRP A N 1
ATOM 837 C CA . TRP A 1 101 ? -14.202 -6.258 10.007 1.00 91.19 101 TRP A CA 1
ATOM 838 C C . TRP A 1 101 ? -14.745 -5.157 9.093 1.00 91.19 101 TRP A C 1
ATOM 840 O O . TRP A 1 101 ? -15.686 -5.373 8.328 1.00 91.19 101 TRP A O 1
ATOM 850 N N . GLN A 1 102 ? -14.106 -3.991 9.120 1.00 90.50 102 GLN A N 1
ATOM 851 C CA . GLN A 1 102 ? -14.453 -2.847 8.287 1.00 90.50 102 GLN A CA 1
ATOM 852 C C . GLN A 1 102 ? -13.454 -2.690 7.135 1.00 90.50 102 GLN A C 1
ATOM 854 O O . GLN A 1 102 ? -12.249 -2.598 7.358 1.00 90.50 102 GLN A O 1
ATOM 859 N N . MET A 1 103 ? -13.948 -2.613 5.895 1.00 89.44 103 MET A N 1
ATOM 860 C CA . MET A 1 103 ? -13.124 -2.292 4.723 1.00 89.44 103 MET A CA 1
ATOM 861 C C . MET A 1 103 ? -12.820 -0.792 4.686 1.00 89.44 103 MET A C 1
ATOM 863 O O . MET A 1 103 ? -13.743 0.020 4.712 1.00 89.44 103 MET A O 1
ATOM 867 N N . PHE A 1 104 ? -11.544 -0.418 4.568 1.00 82.12 104 PHE A N 1
ATOM 868 C CA . PHE A 1 104 ? -11.162 0.992 4.689 1.00 82.12 104 PHE A CA 1
ATOM 869 C C . PHE A 1 104 ? -11.150 1.778 3.363 1.00 82.12 104 PHE A C 1
ATOM 871 O O . PHE A 1 104 ? -11.371 2.986 3.349 1.00 82.12 104 PHE A O 1
ATOM 878 N N . MET A 1 105 ? -10.927 1.119 2.225 1.00 77.38 105 MET A N 1
ATOM 879 C CA . MET A 1 105 ? -10.803 1.787 0.918 1.00 77.38 105 MET A CA 1
ATOM 880 C C . MET A 1 105 ? -11.900 1.315 -0.044 1.00 77.38 105 MET A C 1
ATOM 882 O O . MET A 1 105 ? -11.628 0.508 -0.940 1.00 77.38 105 MET A O 1
ATOM 886 N N . PRO A 1 106 ? -13.158 1.764 0.145 1.00 71.25 106 PRO A N 1
ATOM 887 C CA . PRO A 1 106 ? -14.224 1.457 -0.795 1.00 71.25 106 PRO A CA 1
ATOM 888 C C . PRO A 1 106 ? -13.938 2.106 -2.154 1.00 71.25 106 PRO A C 1
ATOM 890 O O . PRO A 1 106 ? -13.186 3.076 -2.265 1.00 71.25 106 PRO A O 1
ATOM 893 N N . ARG A 1 107 ? -14.555 1.569 -3.211 1.00 72.88 107 ARG A N 1
ATOM 894 C CA . ARG A 1 107 ? -14.412 2.117 -4.565 1.00 72.88 107 ARG A CA 1
ATOM 895 C C . ARG A 1 107 ? -14.876 3.573 -4.589 1.00 72.88 107 ARG A C 1
ATOM 897 O O . ARG A 1 107 ? -15.977 3.873 -4.132 1.00 72.88 107 ARG A O 1
ATOM 904 N N . ALA A 1 108 ? -14.050 4.451 -5.151 1.00 75.12 108 ALA A N 1
ATOM 905 C CA . ALA A 1 108 ? -14.430 5.839 -5.350 1.00 75.12 108 ALA A CA 1
ATOM 906 C C . ALA A 1 108 ? -15.607 5.940 -6.328 1.00 75.12 108 ALA A C 1
ATOM 908 O O . ALA A 1 108 ? -15.664 5.241 -7.343 1.00 75.12 108 ALA A O 1
ATOM 909 N N . THR A 1 109 ? -16.553 6.816 -6.007 1.00 76.94 109 THR A N 1
ATOM 910 C CA . THR A 1 109 ? -17.661 7.167 -6.892 1.00 76.94 109 THR A CA 1
ATOM 911 C C . THR A 1 109 ? -17.164 8.111 -7.975 1.00 76.94 109 THR A C 1
ATOM 913 O O . THR A 1 109 ? -16.421 9.045 -7.683 1.00 76.94 109 THR A O 1
ATOM 916 N N . PHE A 1 110 ? -17.591 7.896 -9.215 1.00 79.38 110 PHE A N 1
ATOM 917 C CA . PHE A 1 110 ? -17.226 8.778 -10.316 1.00 79.38 110 PHE A 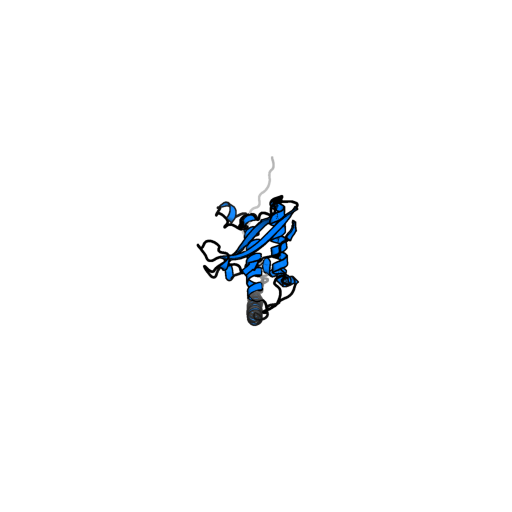CA 1
ATOM 918 C C . PHE A 1 110 ? -17.900 10.154 -10.179 1.00 79.38 110 PHE A C 1
ATOM 920 O O . PHE A 1 110 ? -19.104 10.236 -9.940 1.00 79.38 110 PHE A O 1
ATOM 927 N N . SER A 1 111 ? -17.125 11.222 -10.374 1.00 82.94 111 SER A N 1
ATOM 928 C CA . SER A 1 111 ? -17.584 12.613 -10.425 1.00 82.94 111 SER A CA 1
ATOM 929 C C . SER A 1 111 ? -16.930 13.323 -11.610 1.00 82.94 111 SER A C 1
ATOM 931 O O . SER A 1 111 ? -15.785 13.051 -11.954 1.00 82.94 111 SER A O 1
ATOM 933 N N . PHE A 1 112 ? -17.633 14.258 -12.248 1.00 84.62 112 PHE A N 1
ATOM 934 C CA . PHE A 1 112 ? -17.072 15.012 -13.375 1.00 84.62 112 PHE A CA 1
ATOM 935 C C . PHE A 1 112 ? -16.039 16.063 -12.944 1.00 84.62 112 PHE A C 1
ATOM 937 O O . PHE A 1 112 ? -15.123 16.373 -13.702 1.00 84.62 112 PHE A O 1
ATOM 944 N N . ILE A 1 113 ? -16.148 16.596 -11.722 1.00 85.88 113 ILE A N 1
ATOM 945 C CA . ILE A 1 113 ? -15.185 17.576 -11.184 1.00 85.88 113 ILE A CA 1
ATOM 946 C C . ILE A 1 113 ? -13.824 16.909 -10.930 1.00 85.88 113 ILE A C 1
ATOM 948 O O . ILE A 1 113 ? -12.774 17.534 -11.095 1.00 85.88 113 ILE A O 1
ATOM 952 N N . ASP A 1 114 ? -13.839 15.609 -10.637 1.00 82.50 114 ASP A N 1
ATOM 953 C CA . ASP A 1 114 ? -12.651 14.792 -10.406 1.00 82.50 114 ASP A CA 1
ATOM 954 C C . ASP A 1 114 ? -11.739 14.677 -11.639 1.00 82.50 114 ASP A C 1
ATOM 956 O O . ASP A 1 114 ? -10.581 14.289 -11.500 1.00 82.50 114 ASP A O 1
ATOM 960 N N . LEU A 1 115 ? -12.209 15.027 -12.844 1.00 80.12 115 LEU A N 1
ATOM 961 C CA . LEU A 1 115 ? -11.324 15.116 -14.011 1.00 80.12 115 LEU A CA 1
ATOM 962 C C . LEU A 1 115 ? -10.315 16.265 -13.878 1.00 80.12 115 LEU A C 1
ATOM 964 O O . LEU A 1 115 ? -9.216 16.175 -14.420 1.00 80.12 115 LEU A O 1
ATOM 968 N N . PHE A 1 116 ? -10.678 17.333 -13.165 1.00 84.06 116 PHE A N 1
ATOM 969 C CA . PHE A 1 116 ? -9.861 18.541 -13.048 1.00 84.06 116 PHE A CA 1
ATOM 970 C C . PHE A 1 116 ? -9.173 18.658 -11.688 1.00 84.06 116 PHE A C 1
ATOM 972 O O . PHE A 1 116 ? -8.050 19.151 -11.616 1.00 84.06 116 PHE A O 1
ATOM 979 N N . HIS A 1 117 ? -9.810 18.202 -10.606 1.00 81.06 117 HIS A N 1
ATOM 980 C CA . HIS A 1 117 ? -9.237 18.285 -9.264 1.00 81.06 117 HIS A CA 1
ATOM 981 C C . HIS A 1 117 ? -9.668 17.091 -8.407 1.00 81.06 117 HIS A C 1
ATOM 983 O O . HIS A 1 117 ? -10.774 17.066 -7.878 1.00 81.06 117 HIS A O 1
ATOM 989 N N . ASN A 1 118 ? -8.765 16.121 -8.216 1.00 83.06 118 ASN A N 1
ATOM 990 C CA . ASN A 1 118 ? -9.074 14.896 -7.470 1.00 83.06 118 ASN A CA 1
ATOM 991 C C . ASN A 1 118 ? -8.020 14.513 -6.418 1.00 83.06 118 ASN A C 1
ATOM 993 O O . ASN A 1 118 ? -7.350 13.485 -6.529 1.00 83.06 118 ASN A O 1
ATOM 997 N N . PRO A 1 119 ? -7.846 15.331 -5.367 1.00 85.06 119 PRO A N 1
ATOM 998 C CA . PRO A 1 119 ? -6.800 15.098 -4.381 1.00 85.06 119 PRO A CA 1
ATOM 999 C C . PRO A 1 119 ? -7.129 13.870 -3.521 1.00 85.06 119 PRO A C 1
ATOM 1001 O O . PRO A 1 119 ? -6.245 13.087 -3.181 1.00 85.06 119 PRO A O 1
ATOM 1004 N N . ARG A 1 120 ? -8.418 13.660 -3.216 1.00 83.31 120 ARG A N 1
ATOM 1005 C CA . ARG A 1 120 ? -8.887 12.569 -2.364 1.00 83.31 120 ARG A CA 1
ATOM 1006 C C . ARG A 1 120 ? -8.766 11.216 -3.053 1.00 83.31 120 ARG A C 1
ATOM 1008 O O . ARG A 1 120 ? -8.242 10.294 -2.441 1.00 83.31 120 ARG A O 1
ATOM 1015 N N . ASN A 1 121 ? -9.213 11.078 -4.302 1.00 83.19 121 ASN A N 1
ATOM 1016 C CA . ASN A 1 121 ? -9.064 9.804 -5.003 1.00 83.19 121 ASN A CA 1
ATOM 1017 C C . ASN A 1 121 ? -7.596 9.519 -5.319 1.00 83.19 121 ASN A C 1
ATOM 1019 O O . ASN A 1 121 ? -7.184 8.376 -5.207 1.00 83.19 121 ASN A O 1
ATOM 1023 N N . ASN A 1 122 ? -6.782 10.534 -5.635 1.00 83.69 122 ASN A N 1
ATOM 1024 C CA . ASN A 1 122 ? -5.341 10.335 -5.810 1.00 83.69 122 ASN A CA 1
ATOM 1025 C C . ASN A 1 122 ? -4.688 9.790 -4.531 1.00 83.69 122 ASN A C 1
ATOM 1027 O O . ASN A 1 122 ? -3.888 8.860 -4.607 1.00 83.69 122 ASN A O 1
ATOM 1031 N N . LEU A 1 123 ? -5.075 10.303 -3.358 1.00 85.56 123 LEU A N 1
ATOM 1032 C CA . LEU A 1 123 ? -4.629 9.759 -2.075 1.00 85.56 123 LEU A CA 1
ATOM 1033 C C . LEU A 1 123 ? -5.137 8.327 -1.849 1.00 85.56 123 LEU A C 1
ATOM 1035 O O . LEU A 1 123 ? -4.370 7.470 -1.423 1.00 85.56 123 LEU A O 1
ATOM 1039 N N . LEU A 1 124 ? -6.405 8.039 -2.162 1.00 85.06 124 LEU A N 1
ATOM 1040 C CA . LEU A 1 124 ? -6.955 6.681 -2.059 1.00 85.06 124 LEU A CA 1
ATOM 1041 C C . LEU A 1 124 ? -6.238 5.698 -2.994 1.00 85.06 124 LEU A C 1
ATOM 1043 O O . LEU A 1 124 ? -5.953 4.575 -2.591 1.00 85.06 124 LEU A O 1
ATOM 1047 N N . LEU A 1 125 ? -5.901 6.124 -4.211 1.00 82.50 125 LEU A N 1
ATOM 1048 C CA . LEU A 1 125 ? -5.120 5.344 -5.166 1.00 82.50 125 LEU A CA 1
ATOM 1049 C C . LEU A 1 125 ? -3.697 5.105 -4.659 1.00 82.50 125 LEU A C 1
ATOM 1051 O O . LEU A 1 125 ? -3.210 3.984 -4.754 1.00 82.50 125 LEU A O 1
ATOM 1055 N N . ALA A 1 126 ? -3.046 6.118 -4.081 1.00 85.06 126 ALA A N 1
ATOM 1056 C CA . ALA A 1 126 ? -1.727 5.962 -3.468 1.00 85.06 126 ALA A CA 1
ATOM 1057 C C . ALA A 1 126 ? -1.763 4.970 -2.291 1.00 85.06 126 ALA A C 1
ATOM 1059 O O . ALA A 1 126 ? -0.939 4.059 -2.217 1.00 85.06 126 ALA A O 1
ATOM 1060 N N . ASN A 1 127 ? -2.768 5.082 -1.421 1.00 88.12 127 ASN A N 1
ATOM 1061 C CA . ASN A 1 127 ? -2.978 4.162 -0.304 1.00 88.12 127 ASN A CA 1
ATOM 1062 C C . ASN A 1 127 ? -3.257 2.728 -0.783 1.00 88.12 127 ASN A C 1
ATOM 1064 O O . ASN A 1 127 ? -2.737 1.773 -0.209 1.00 88.12 127 ASN A O 1
ATOM 1068 N N . GLN A 1 128 ? -4.030 2.561 -1.858 1.00 86.62 128 GLN A N 1
ATOM 1069 C CA . GLN A 1 128 ? -4.273 1.253 -2.465 1.00 86.62 128 GLN A CA 1
ATOM 1070 C C . GLN A 1 128 ? -3.002 0.684 -3.115 1.00 86.62 128 GLN A C 1
ATOM 1072 O O . GLN A 1 128 ? -2.705 -0.489 -2.912 1.00 86.62 128 GLN A O 1
ATOM 1077 N N . ASN A 1 129 ? -2.215 1.499 -3.828 1.00 86.12 129 ASN A N 1
ATOM 1078 C CA . ASN A 1 129 ? -0.924 1.080 -4.391 1.00 86.12 129 ASN A CA 1
ATOM 1079 C C . ASN A 1 129 ? 0.030 0.588 -3.297 1.00 86.12 129 ASN A C 1
ATOM 1081 O O . ASN A 1 129 ? 0.753 -0.387 -3.491 1.00 86.12 129 ASN A O 1
ATOM 1085 N N . LEU A 1 130 ? 0.014 1.232 -2.129 1.00 88.50 130 LEU A N 1
ATOM 1086 C CA . LEU A 1 130 ? 0.808 0.804 -0.987 1.00 88.50 130 LEU A CA 1
ATOM 1087 C C . LEU A 1 130 ? 0.396 -0.595 -0.486 1.00 88.50 130 LEU A C 1
ATOM 1089 O O . LEU A 1 130 ? 1.257 -1.444 -0.250 1.00 88.50 130 LEU A O 1
ATOM 1093 N N . VAL A 1 131 ? -0.908 -0.860 -0.374 1.00 90.12 131 VAL A N 1
ATOM 1094 C CA . VAL A 1 131 ? -1.436 -2.188 -0.010 1.00 90.12 131 VAL A CA 1
ATOM 1095 C C . VAL A 1 131 ? -1.119 -3.229 -1.094 1.00 90.12 131 VAL A C 1
ATOM 1097 O O . VAL A 1 131 ? -0.778 -4.367 -0.773 1.00 90.12 131 VAL A O 1
ATOM 1100 N N . ASP A 1 132 ? -1.159 -2.839 -2.370 1.00 87.44 132 ASP A N 1
ATOM 1101 C CA . ASP A 1 132 ? -0.773 -3.697 -3.493 1.00 87.44 132 ASP A CA 1
ATOM 1102 C C . ASP A 1 132 ? 0.706 -4.098 -3.432 1.00 87.44 132 ASP A C 1
ATOM 1104 O O . ASP A 1 132 ? 1.041 -5.250 -3.717 1.00 87.44 132 ASP A O 1
ATOM 1108 N N . HIS A 1 133 ? 1.588 -3.169 -3.052 1.00 85.81 133 HIS A N 1
ATOM 1109 C CA . HIS A 1 133 ? 3.007 -3.454 -2.853 1.00 85.81 133 HIS A CA 1
ATOM 1110 C C . HIS A 1 133 ? 3.245 -4.393 -1.676 1.00 85.81 133 HIS A C 1
ATOM 1112 O O . HIS A 1 133 ? 3.981 -5.359 -1.840 1.00 85.81 133 HIS A O 1
ATOM 1118 N N . LEU A 1 134 ? 2.566 -4.190 -0.542 1.00 89.50 134 LEU A N 1
ATOM 1119 C CA . LEU A 1 134 ? 2.640 -5.130 0.580 1.00 89.50 134 LEU A CA 1
ATOM 1120 C C . LEU A 1 134 ? 2.234 -6.547 0.163 1.00 89.50 134 LEU A C 1
ATOM 1122 O O . LEU A 1 134 ? 2.939 -7.506 0.459 1.00 89.50 134 LEU A O 1
ATOM 1126 N N . ALA A 1 135 ? 1.107 -6.682 -0.535 1.00 89.12 135 ALA A N 1
ATOM 1127 C CA . ALA A 1 135 ? 0.625 -7.985 -0.973 1.00 89.12 135 ALA A CA 1
ATOM 1128 C C . ALA A 1 135 ? 1.616 -8.689 -1.909 1.00 89.12 135 ALA A C 1
ATOM 1130 O O . ALA A 1 135 ? 1.769 -9.906 -1.836 1.00 89.12 135 ALA A O 1
ATOM 1131 N N . PHE A 1 136 ? 2.284 -7.926 -2.777 1.00 86.06 136 PHE A N 1
ATOM 1132 C CA . PHE A 1 136 ? 3.336 -8.448 -3.641 1.00 86.06 136 PHE A CA 1
ATOM 1133 C C . PHE A 1 136 ? 4.567 -8.879 -2.840 1.00 86.06 136 PHE A C 1
ATOM 1135 O O . PHE A 1 136 ? 5.015 -10.010 -2.997 1.00 86.06 136 PHE A O 1
ATOM 1142 N N . ASP A 1 137 ? 5.062 -8.026 -1.943 1.00 86.75 137 ASP A N 1
ATOM 1143 C CA . ASP A 1 137 ? 6.273 -8.305 -1.169 1.00 86.75 137 ASP A CA 1
ATOM 1144 C C . ASP A 1 137 ? 6.115 -9.552 -0.290 1.00 86.75 137 ASP A C 1
ATOM 1146 O O . ASP A 1 137 ? 7.044 -10.352 -0.190 1.00 86.75 137 ASP A O 1
ATOM 1150 N N . ILE A 1 138 ? 4.922 -9.761 0.283 1.00 88.62 138 ILE A N 1
ATOM 1151 C CA . ILE A 1 138 ? 4.579 -10.976 1.040 1.00 88.62 138 ILE A CA 1
ATOM 1152 C C . ILE A 1 138 ? 4.645 -12.222 0.150 1.00 88.62 138 ILE A C 1
ATOM 1154 O O . ILE A 1 138 ? 5.157 -13.248 0.580 1.00 88.62 138 ILE A O 1
ATOM 1158 N N . GLN A 1 139 ? 4.144 -12.151 -1.087 1.00 85.25 139 GLN A N 1
ATOM 1159 C CA . GLN A 1 139 ? 4.170 -13.285 -2.023 1.00 85.25 139 GLN A CA 1
ATOM 1160 C C . GLN A 1 139 ? 5.585 -13.619 -2.505 1.00 85.25 139 GLN A C 1
ATOM 1162 O O . GLN A 1 139 ? 5.856 -14.762 -2.858 1.00 85.25 139 GLN A O 1
ATOM 1167 N N . THR A 1 140 ? 6.479 -12.629 -2.540 1.00 85.31 140 THR A N 1
ATOM 1168 C CA . THR A 1 140 ? 7.887 -12.807 -2.925 1.00 85.31 140 THR A CA 1
ATOM 1169 C C . THR A 1 140 ? 8.812 -13.108 -1.748 1.00 85.31 140 THR A C 1
ATOM 1171 O O . THR A 1 140 ? 10.014 -13.288 -1.948 1.00 85.31 140 THR A O 1
ATOM 1174 N N . LEU A 1 141 ? 8.283 -13.116 -0.524 1.00 86.75 141 LEU A N 1
ATOM 1175 C CA . LEU A 1 141 ? 9.074 -13.299 0.681 1.00 86.75 141 LEU A CA 1
ATOM 1176 C C . LEU A 1 141 ? 9.621 -14.738 0.746 1.00 86.75 141 LEU A C 1
ATOM 1178 O O . LEU A 1 141 ? 8.869 -15.679 0.478 1.00 86.75 141 LEU A O 1
ATOM 1182 N N . PRO A 1 142 ? 10.898 -14.945 1.118 1.00 84.75 142 PRO A N 1
ATOM 1183 C CA . PRO A 1 142 ? 11.417 -16.284 1.374 1.00 84.75 142 PRO A CA 1
ATOM 1184 C C . PRO A 1 142 ? 10.617 -16.999 2.471 1.00 84.75 142 PRO A C 1
ATOM 1186 O O . PRO A 1 142 ? 10.175 -16.378 3.442 1.00 84.75 142 PRO A O 1
ATOM 1189 N N . GLU A 1 143 ? 10.453 -18.317 2.335 1.00 77.69 143 GLU A N 1
ATOM 1190 C CA . GLU A 1 143 ? 9.765 -19.122 3.347 1.00 77.69 143 GLU A CA 1
ATOM 1191 C C . GLU A 1 143 ? 10.445 -18.970 4.719 1.00 77.69 143 GLU A C 1
ATOM 1193 O O . GLU A 1 143 ? 11.655 -19.151 4.858 1.00 77.69 143 GLU A O 1
ATOM 1198 N N . GLY A 1 144 ? 9.656 -18.633 5.744 1.00 76.44 144 GLY A N 1
ATOM 1199 C CA . GLY A 1 144 ? 10.125 -18.482 7.126 1.00 76.44 144 GLY A CA 1
ATOM 1200 C C . GLY A 1 144 ? 10.567 -17.071 7.529 1.00 76.44 144 GLY A C 1
ATOM 1201 O O . GLY A 1 144 ? 10.823 -16.848 8.712 1.00 76.44 144 GLY A O 1
ATOM 1202 N N . THR A 1 145 ? 10.616 -16.105 6.609 1.00 81.94 145 THR A N 1
ATOM 1203 C CA . THR A 1 145 ? 10.844 -14.693 6.959 1.00 81.94 145 THR A CA 1
ATOM 1204 C C . THR A 1 145 ? 9.551 -14.051 7.474 1.00 81.94 145 THR A C 1
ATOM 1206 O O . THR A 1 145 ? 8.461 -14.317 6.966 1.00 81.94 145 THR A O 1
ATOM 1209 N N . SER A 1 146 ? 9.644 -13.197 8.498 1.00 86.25 146 SER A N 1
ATOM 1210 C CA . SER A 1 146 ? 8.472 -12.503 9.041 1.00 86.25 146 SER A CA 1
ATOM 1211 C C . SER A 1 146 ? 8.075 -11.312 8.166 1.00 86.25 146 SER A C 1
ATOM 1213 O O . SER A 1 146 ? 8.908 -10.470 7.833 1.00 86.25 146 SER A O 1
ATOM 1215 N N . ALA A 1 147 ? 6.777 -11.159 7.882 1.00 86.38 147 ALA A N 1
ATOM 1216 C CA . ALA A 1 147 ? 6.250 -9.986 7.176 1.00 86.38 147 ALA A CA 1
ATOM 1217 C C . ALA A 1 147 ? 6.553 -8.663 7.907 1.00 86.38 147 ALA A C 1
ATOM 1219 O O . ALA A 1 147 ? 6.597 -7.610 7.277 1.00 86.38 147 ALA A O 1
ATOM 1220 N N . SER A 1 148 ? 6.801 -8.708 9.222 1.00 87.25 148 SER A N 1
ATOM 1221 C CA . SER A 1 148 ? 7.156 -7.532 10.021 1.00 87.25 148 SER A CA 1
ATOM 1222 C C . SER A 1 148 ? 8.493 -6.895 9.644 1.00 87.25 148 SER A C 1
ATOM 1224 O O . SER A 1 148 ? 8.739 -5.773 10.058 1.00 87.25 148 SER A O 1
ATOM 1226 N N . GLU A 1 149 ? 9.362 -7.591 8.907 1.00 87.38 149 GLU A N 1
ATOM 1227 C CA . GLU A 1 149 ? 10.650 -7.050 8.449 1.00 87.38 149 GLU A CA 1
ATOM 1228 C C . GLU A 1 149 ? 10.507 -6.185 7.185 1.00 87.38 149 GLU A C 1
ATOM 1230 O O . GLU A 1 149 ? 11.426 -5.456 6.806 1.00 87.38 149 GLU A O 1
ATOM 1235 N N . LEU A 1 150 ? 9.347 -6.241 6.524 1.00 87.25 150 LEU A N 1
ATOM 1236 C CA . LEU A 1 150 ? 9.093 -5.513 5.289 1.00 87.25 150 LEU A CA 1
ATOM 1237 C C . LEU A 1 150 ? 8.813 -4.029 5.542 1.00 87.25 150 LEU A C 1
ATOM 1239 O O . LEU A 1 150 ? 7.981 -3.641 6.365 1.00 87.25 150 LEU A O 1
ATOM 1243 N N . VAL A 1 151 ? 9.416 -3.168 4.722 1.00 88.25 151 VAL A N 1
ATOM 1244 C CA . VAL A 1 151 ? 9.116 -1.729 4.740 1.00 88.25 151 VAL A CA 1
ATOM 1245 C C . VAL A 1 151 ? 7.665 -1.461 4.312 1.00 88.25 151 VAL A C 1
ATOM 1247 O O . VAL A 1 151 ? 7.015 -0.594 4.898 1.00 88.25 151 VAL A O 1
ATOM 1250 N N . SER A 1 152 ? 7.111 -2.227 3.361 1.00 88.62 152 SER A N 1
ATOM 1251 C CA . SER A 1 152 ? 5.676 -2.174 3.015 1.00 88.62 152 SER A CA 1
ATOM 1252 C C . SER A 1 152 ? 4.802 -2.424 4.226 1.00 88.62 152 SER A C 1
ATOM 1254 O O . SER A 1 152 ? 3.804 -1.727 4.403 1.00 88.62 152 SER A O 1
ATOM 1256 N N . TYR A 1 153 ? 5.171 -3.399 5.059 1.00 91.50 153 TYR A N 1
ATOM 1257 C CA . TYR A 1 153 ? 4.400 -3.740 6.245 1.00 91.50 153 TYR A CA 1
ATOM 1258 C C . TYR A 1 153 ? 4.354 -2.553 7.198 1.00 91.50 153 TYR A C 1
ATOM 1260 O O . TYR A 1 153 ? 3.272 -2.148 7.611 1.00 91.50 153 TYR A O 1
ATOM 1268 N N . HIS A 1 154 ? 5.498 -1.925 7.477 1.00 91.75 154 HIS A N 1
ATOM 1269 C CA . HIS A 1 154 ? 5.545 -0.739 8.331 1.00 91.75 154 HIS A CA 1
ATOM 1270 C C . HIS A 1 154 ? 4.772 0.450 7.753 1.00 91.75 154 HIS A C 1
ATOM 1272 O O . HIS A 1 154 ? 4.097 1.159 8.497 1.00 91.75 154 HIS A O 1
ATOM 1278 N N . MET A 1 155 ? 4.820 0.666 6.438 1.00 92.00 155 MET A N 1
ATOM 1279 C CA . MET A 1 155 ? 4.043 1.729 5.801 1.00 92.00 155 MET A CA 1
ATOM 1280 C C . MET A 1 155 ? 2.534 1.461 5.867 1.00 92.00 155 MET A C 1
ATOM 1282 O O . MET A 1 155 ? 1.774 2.370 6.194 1.00 92.00 155 MET A O 1
ATOM 1286 N N . VAL A 1 156 ? 2.083 0.228 5.613 1.00 92.50 156 VAL A N 1
ATOM 1287 C CA . VAL A 1 156 ? 0.663 -0.149 5.743 1.00 92.50 156 VAL A CA 1
ATOM 1288 C C . VAL A 1 156 ? 0.216 -0.130 7.202 1.00 92.50 156 VAL A C 1
ATOM 1290 O O . VAL A 1 156 ? -0.906 0.276 7.481 1.00 92.50 156 VAL A O 1
ATOM 1293 N N . LEU A 1 157 ? 1.090 -0.497 8.140 1.00 93.50 157 LEU A N 1
ATOM 1294 C CA . LEU A 1 157 ? 0.848 -0.380 9.574 1.00 93.50 157 LEU A CA 1
ATOM 1295 C C . LEU A 1 157 ? 0.622 1.083 9.974 1.00 93.50 157 LEU A C 1
ATOM 1297 O O . LEU A 1 157 ? -0.351 1.382 10.660 1.00 93.50 157 LEU A O 1
ATOM 1301 N N . GLN A 1 158 ? 1.488 1.996 9.526 1.00 92.25 158 GLN A N 1
ATOM 1302 C CA . GLN A 1 158 ? 1.336 3.430 9.791 1.00 92.25 158 GLN A CA 1
ATOM 1303 C C . GLN A 1 158 ? 0.097 4.008 9.114 1.00 92.25 158 GLN A C 1
ATOM 1305 O O . GLN A 1 158 ? -0.608 4.818 9.715 1.00 92.25 158 GLN A O 1
ATOM 1310 N N . LEU A 1 159 ? -0.210 3.550 7.898 1.00 92.44 159 LEU A N 1
ATOM 1311 C CA . LEU A 1 159 ? -1.469 3.865 7.246 1.00 92.44 159 LEU A CA 1
ATOM 1312 C C . LEU A 1 159 ? 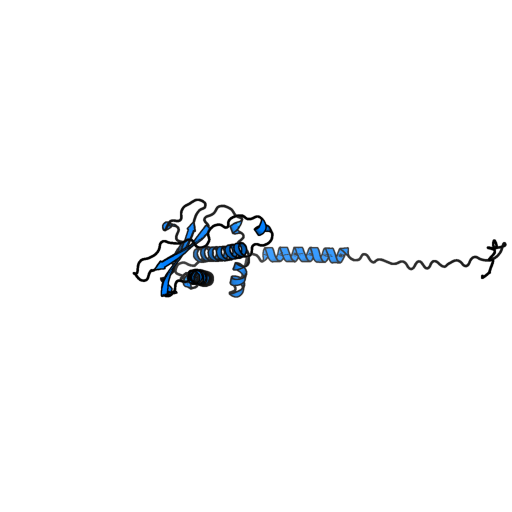-2.628 3.412 8.138 1.00 92.44 159 LEU A C 1
ATOM 1314 O O . LEU A 1 159 ? -3.353 4.267 8.620 1.00 92.44 159 LEU A O 1
ATOM 1318 N N . ALA A 1 160 ? -2.762 2.121 8.448 1.00 92.50 160 ALA A N 1
ATOM 1319 C CA . ALA A 1 160 ? -3.833 1.584 9.289 1.00 92.50 160 ALA A CA 1
ATOM 1320 C C . ALA A 1 160 ? -3.954 2.320 10.633 1.00 92.50 160 ALA A C 1
ATOM 1322 O O . ALA A 1 160 ? -5.057 2.698 11.019 1.00 92.50 160 ALA A O 1
ATOM 1323 N N . HIS A 1 161 ? -2.833 2.625 11.285 1.00 91.50 161 HIS A N 1
ATOM 1324 C CA . HIS A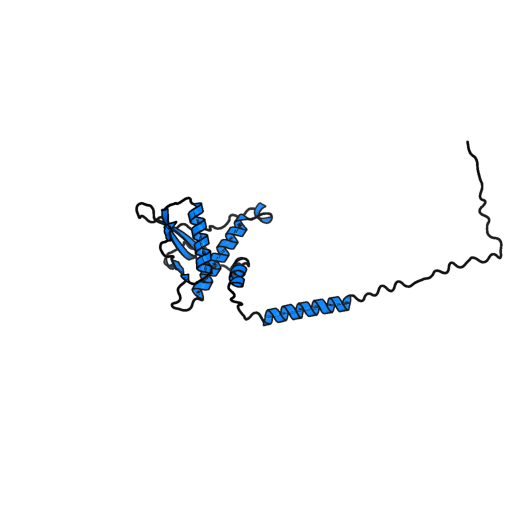 1 161 ? -2.812 3.423 12.506 1.00 91.50 161 HIS A CA 1
ATOM 1325 C C . HIS A 1 161 ? -3.385 4.835 12.294 1.00 91.50 161 HIS A C 1
ATOM 1327 O O . HIS A 1 161 ? -4.256 5.261 13.046 1.00 91.50 161 HIS A O 1
ATOM 1333 N N . SER A 1 162 ? -2.982 5.550 11.237 1.00 90.88 162 SER A N 1
ATOM 1334 C CA . SER A 1 162 ? -3.547 6.872 10.917 1.00 90.88 162 SER A CA 1
ATOM 1335 C C . SER A 1 162 ? -5.061 6.830 10.679 1.00 90.88 162 SER A C 1
ATOM 1337 O O . SER A 1 162 ? -5.777 7.763 11.033 1.00 90.88 162 SER A O 1
ATOM 1339 N N . LEU A 1 163 ? -5.558 5.725 10.124 1.00 88.69 163 LEU A N 1
ATOM 1340 C CA . LEU A 1 163 ? -6.973 5.517 9.843 1.00 88.69 163 LEU A CA 1
ATOM 1341 C C . LEU A 1 163 ? -7.767 5.222 11.119 1.00 88.69 163 LEU A C 1
ATOM 1343 O O . LEU A 1 163 ? -8.882 5.713 11.268 1.00 88.69 163 LEU A O 1
ATOM 1347 N N . VAL A 1 164 ? -7.175 4.470 12.049 1.00 88.88 164 VAL A N 1
ATOM 1348 C CA . VAL A 1 164 ? -7.710 4.237 13.400 1.00 88.88 164 VAL A CA 1
ATOM 1349 C C . VAL A 1 164 ? -7.811 5.563 14.159 1.00 88.88 164 VAL A C 1
ATOM 1351 O O . VAL A 1 164 ? -8.870 5.886 14.690 1.00 88.88 164 VAL A O 1
ATOM 1354 N N . GLN A 1 165 ? -6.752 6.380 14.132 1.00 87.94 165 GLN A N 1
ATOM 1355 C CA . GLN A 1 165 ? -6.727 7.692 14.791 1.00 87.94 165 GLN A CA 1
ATOM 1356 C C . GLN A 1 165 ? -7.799 8.643 14.232 1.00 87.94 165 GLN A C 1
ATOM 1358 O O . GLN A 1 165 ? -8.432 9.382 14.984 1.00 87.94 165 GLN A O 1
ATOM 1363 N N . GLN A 1 166 ? -8.077 8.588 12.924 1.00 86.62 166 GLN A N 1
ATOM 1364 C CA . GLN A 1 166 ? -9.157 9.368 12.302 1.00 86.62 166 GLN A CA 1
ATOM 1365 C C . GLN A 1 166 ? -10.562 8.979 12.789 1.00 86.62 166 GLN A C 1
ATOM 1367 O O . GLN A 1 166 ? -11.475 9.795 12.674 1.00 86.62 166 GLN A O 1
ATOM 1372 N N . GLN A 1 167 ? -10.753 7.775 13.340 1.00 84.75 167 GLN A N 1
ATOM 1373 C CA . GLN A 1 167 ? -12.029 7.374 13.944 1.00 84.75 167 GLN A CA 1
ATOM 1374 C C . GLN A 1 167 ? -12.221 7.916 15.370 1.00 84.75 167 GLN A C 1
ATOM 1376 O O . GLN A 1 167 ? -13.313 7.794 15.917 1.00 84.75 167 GLN A O 1
ATOM 1381 N N . GLY A 1 168 ? -11.194 8.530 15.974 1.00 81.44 168 GLY A N 1
ATOM 1382 C CA . GLY A 1 168 ? -11.273 9.101 17.323 1.00 81.44 168 GLY A CA 1
ATOM 1383 C C . GLY A 1 168 ? -11.345 8.058 18.444 1.00 81.44 168 GLY A C 1
ATOM 1384 O O . GLY A 1 168 ? -11.800 8.369 19.543 1.00 81.44 168 GLY A O 1
ATOM 1385 N N . LEU A 1 169 ? -10.923 6.820 18.173 1.00 77.44 169 LEU A N 1
ATOM 1386 C CA . LEU A 1 169 ? -10.937 5.714 19.128 1.00 77.44 169 LEU A CA 1
ATOM 1387 C C . LEU A 1 169 ? -9.649 5.728 19.963 1.00 77.44 169 LEU A C 1
ATOM 1389 O O . LEU A 1 169 ? -8.597 5.313 19.486 1.00 77.44 169 LEU A O 1
ATOM 1393 N N . THR A 1 170 ? -9.723 6.196 21.210 1.00 74.38 170 THR A N 1
ATOM 1394 C CA . THR A 1 170 ? -8.586 6.218 22.147 1.00 74.38 170 THR A CA 1
ATOM 1395 C C . THR A 1 170 ? -8.643 5.037 23.117 1.00 74.38 170 THR A C 1
ATOM 1397 O O . THR A 1 170 ? -9.696 4.739 23.680 1.00 74.38 170 THR A O 1
ATOM 1400 N N . GLY A 1 171 ? -7.519 4.336 23.311 1.00 77.38 171 GLY A N 1
ATOM 1401 C CA . GLY A 1 171 ? -7.428 3.205 24.247 1.00 77.38 171 GLY A CA 1
ATOM 1402 C C . GLY A 1 171 ? -8.037 1.887 23.751 1.00 77.38 171 GLY A C 1
ATOM 1403 O O . GLY A 1 171 ? -8.105 0.920 24.509 1.00 77.38 171 GLY A O 1
ATOM 1404 N N . TYR A 1 172 ? -8.455 1.822 22.485 1.00 83.69 172 TYR A N 1
ATOM 1405 C CA . TYR A 1 172 ? -8.937 0.592 21.856 1.00 83.69 172 TYR A CA 1
ATOM 1406 C C . TYR A 1 172 ? -7.756 -0.265 21.400 1.00 83.69 172 TYR A C 1
ATOM 1408 O O . TYR A 1 172 ? -6.741 0.247 20.912 1.00 83.69 172 TYR A O 1
ATOM 1416 N N . ARG A 1 173 ? -7.903 -1.591 21.495 1.00 90.25 173 ARG A N 1
ATOM 1417 C CA . ARG A 1 173 ? -7.015 -2.490 20.751 1.00 90.25 173 ARG A CA 1
ATOM 1418 C C . ARG A 1 173 ? -7.524 -2.618 19.326 1.00 90.25 173 ARG A C 1
ATOM 1420 O O . ARG A 1 173 ? -8.724 -2.566 19.083 1.00 90.25 173 ARG A O 1
ATOM 1427 N N . TRP A 1 174 ? -6.630 -2.783 18.371 1.00 92.38 174 TRP A N 1
ATOM 1428 C CA . TRP A 1 174 ? -6.996 -2.876 16.967 1.00 92.38 174 TRP A CA 1
ATOM 1429 C C . TRP A 1 174 ? -6.139 -3.903 16.247 1.00 92.38 174 TRP A C 1
ATOM 1431 O O . TRP A 1 174 ? -5.038 -4.258 16.672 1.00 92.38 174 TRP A O 1
ATOM 1441 N N . GLN A 1 175 ? -6.685 -4.411 15.154 1.00 93.69 175 GLN A N 1
ATOM 1442 C CA . GLN A 1 175 ? -6.000 -5.312 14.244 1.00 93.69 175 GLN A CA 1
ATOM 1443 C C . GLN A 1 175 ? -6.357 -4.940 12.820 1.00 93.69 175 GLN A C 1
ATOM 1445 O O . GLN A 1 175 ? -7.470 -4.484 12.545 1.00 93.69 175 GLN A O 1
ATOM 1450 N N . PHE A 1 176 ? -5.427 -5.184 11.907 1.00 94.06 176 PHE A N 1
ATOM 1451 C CA . PHE A 1 176 ? -5.699 -5.102 10.487 1.00 94.06 176 PHE A CA 1
ATOM 1452 C C . PHE A 1 176 ? -5.401 -6.433 9.808 1.00 94.06 176 PHE A C 1
ATOM 1454 O O . PHE A 1 176 ? -4.561 -7.220 10.245 1.00 94.06 176 PHE A O 1
ATOM 1461 N N . GLN A 1 177 ? -6.099 -6.673 8.711 1.00 94.25 177 GLN A N 1
ATOM 1462 C CA . GLN A 1 177 ? -5.846 -7.803 7.838 1.00 94.25 177 GLN A CA 1
ATOM 1463 C C . GLN A 1 177 ? -5.865 -7.343 6.388 1.00 94.25 177 GLN A C 1
ATOM 1465 O O . GLN A 1 177 ? -6.546 -6.376 6.025 1.00 94.25 177 GLN A O 1
ATOM 1470 N N . VAL A 1 178 ? -5.117 -8.053 5.554 1.00 92.69 178 VAL A N 1
ATOM 1471 C CA . VAL A 1 178 ? -5.128 -7.852 4.109 1.00 92.69 178 VAL A CA 1
ATOM 1472 C C . VAL A 1 178 ? -5.700 -9.107 3.467 1.00 92.69 178 VAL A C 1
ATOM 1474 O O . VAL A 1 178 ? -5.241 -10.216 3.742 1.00 92.69 178 VAL A O 1
ATOM 1477 N N . LEU A 1 179 ? -6.726 -8.932 2.634 1.00 91.50 179 LEU A N 1
ATOM 1478 C CA . LEU A 1 179 ? -7.387 -10.015 1.903 1.00 91.50 179 LEU A CA 1
ATOM 1479 C C . LEU A 1 179 ? -7.202 -9.821 0.407 1.00 91.50 179 LEU A C 1
ATOM 1481 O O . LEU A 1 179 ? -7.425 -8.725 -0.099 1.00 91.50 179 LEU A O 1
ATOM 1485 N N . GLN A 1 180 ? -6.896 -10.889 -0.317 1.00 88.69 180 GLN A N 1
ATOM 1486 C CA . GLN A 1 180 ? -6.820 -10.887 -1.774 1.00 88.69 180 GLN A CA 1
ATOM 1487 C C . GLN A 1 180 ? -8.213 -11.154 -2.371 1.00 88.69 180 GLN A C 1
ATOM 1489 O O . GLN A 1 180 ? -8.570 -12.296 -2.644 1.00 88.69 180 GLN A O 1
ATOM 1494 N N . VAL A 1 181 ? -9.018 -10.107 -2.577 1.00 86.06 181 VAL A N 1
ATOM 1495 C CA . VAL A 1 181 ? -10.445 -10.233 -2.937 1.00 86.06 181 VAL A CA 1
ATOM 1496 C C . VAL A 1 181 ? -10.642 -10.255 -4.463 1.00 86.06 181 VAL A C 1
ATOM 1498 O O . VAL A 1 181 ? -10.303 -9.266 -5.125 1.00 86.06 181 VAL A O 1
ATOM 1501 N N . PRO A 1 182 ? -11.204 -11.331 -5.051 1.00 84.81 182 PRO A N 1
ATOM 1502 C CA . PRO A 1 182 ? -11.567 -11.387 -6.469 1.00 84.81 182 PRO A CA 1
ATOM 1503 C C . PRO A 1 182 ? -12.609 -10.328 -6.859 1.00 84.81 182 PRO A C 1
ATOM 1505 O O . PRO A 1 182 ? -13.410 -9.894 -6.024 1.00 84.81 182 PRO A O 1
ATOM 1508 N N . PRO A 1 183 ? -12.658 -9.902 -8.133 1.00 77.81 183 PRO A N 1
ATOM 1509 C CA . PRO A 1 183 ? -13.706 -8.999 -8.586 1.00 77.81 183 PRO A CA 1
ATOM 1510 C C . PRO A 1 183 ? -15.088 -9.640 -8.389 1.00 77.81 183 PRO A C 1
ATOM 1512 O O . PRO A 1 183 ? -15.291 -10.804 -8.716 1.00 77.81 183 PRO A O 1
ATOM 1515 N N . LEU A 1 184 ? -16.044 -8.847 -7.888 1.00 76.56 184 LEU A N 1
ATOM 1516 C CA . LEU A 1 184 ? -17.460 -9.219 -7.713 1.00 76.56 184 LEU A CA 1
ATOM 1517 C C . LEU A 1 184 ? -17.742 -10.305 -6.657 1.00 76.56 184 LEU A C 1
ATOM 1519 O O . LEU A 1 184 ? -18.886 -10.734 -6.538 1.00 76.56 184 LEU A O 1
ATOM 1523 N N . GLN A 1 185 ? -16.748 -10.720 -5.868 1.00 81.38 185 GLN A N 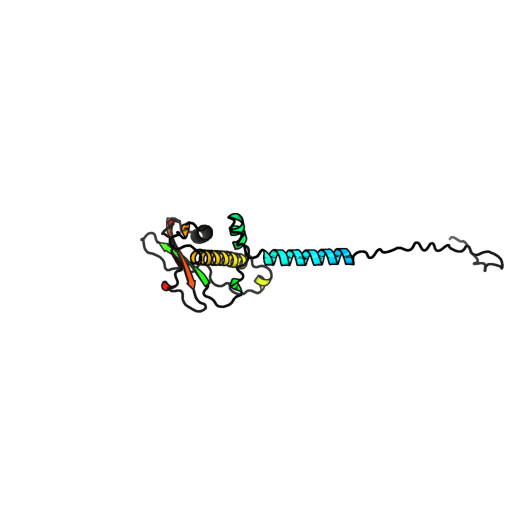1
ATOM 1524 C CA . GLN A 1 185 ? -16.943 -11.657 -4.760 1.00 81.38 185 GLN A CA 1
ATOM 1525 C C . GLN A 1 185 ? -16.971 -10.939 -3.412 1.00 81.38 185 GLN A C 1
ATOM 1527 O O . GLN A 1 185 ? -16.309 -9.917 -3.213 1.00 81.38 185 GLN A O 1
ATOM 1532 N N . THR A 1 186 ? -17.739 -11.490 -2.473 1.00 82.62 186 THR A N 1
ATOM 1533 C CA . THR A 1 186 ? -17.716 -11.035 -1.084 1.00 82.62 186 THR A CA 1
ATOM 1534 C C . THR A 1 186 ? -16.417 -11.491 -0.414 1.00 82.62 186 THR A C 1
ATOM 1536 O O . THR A 1 186 ? -16.010 -12.638 -0.614 1.00 82.62 186 THR A O 1
ATOM 1539 N N . PRO A 1 187 ? -15.768 -10.632 0.388 1.00 83.44 187 PRO A N 1
ATOM 1540 C CA . PRO A 1 187 ? -14.580 -11.013 1.144 1.00 83.44 187 PRO A CA 1
ATOM 1541 C C . PRO A 1 187 ? -14.861 -12.213 2.058 1.00 83.44 187 PRO A C 1
ATOM 1543 O O . PRO A 1 187 ? -15.892 -12.246 2.726 1.00 83.44 187 PRO A O 1
ATOM 1546 N N . ASN A 1 188 ? -13.940 -13.176 2.093 1.00 86.12 188 ASN A N 1
ATOM 1547 C CA . ASN A 1 188 ? -13.979 -14.337 2.985 1.00 86.12 188 ASN A CA 1
ATOM 1548 C C . ASN A 1 188 ? -12.615 -14.509 3.677 1.00 86.12 188 ASN A C 1
ATOM 1550 O O . ASN A 1 188 ? -11.586 -14.142 3.111 1.00 86.12 188 ASN A O 1
ATOM 1554 N N . GLU A 1 189 ? -12.594 -15.108 4.867 1.00 83.12 189 GLU A N 1
ATOM 1555 C CA . GLU A 1 189 ? -11.386 -15.364 5.664 1.00 83.12 189 GLU A CA 1
ATOM 1556 C C . GLU A 1 189 ? -10.370 -16.251 4.933 1.00 83.12 189 GLU A C 1
ATOM 1558 O O . GLU A 1 189 ? -9.165 -16.055 5.079 1.00 83.12 189 GLU A O 1
ATOM 1563 N N . SER A 1 190 ? -10.824 -17.158 4.061 1.00 83.75 190 SER A N 1
ATOM 1564 C CA . SER A 1 190 ? -9.941 -17.981 3.219 1.00 83.75 190 SER A CA 1
ATOM 1565 C C . SER A 1 190 ? -9.100 -17.170 2.223 1.00 83.75 190 SER A C 1
ATOM 1567 O O . SER A 1 190 ? -8.185 -17.711 1.611 1.00 83.75 190 SER A O 1
ATOM 1569 N N . MET A 1 191 ? -9.425 -15.889 2.018 1.00 87.00 191 MET A N 1
ATOM 1570 C CA . MET A 1 191 ? -8.703 -14.973 1.129 1.00 87.00 191 MET A CA 1
ATOM 1571 C C . MET A 1 191 ? -7.627 -14.162 1.869 1.00 87.00 191 MET A C 1
ATOM 1573 O O . MET A 1 191 ? -7.029 -13.260 1.278 1.00 87.00 191 MET A O 1
ATOM 1577 N N . THR A 1 192 ? -7.409 -14.429 3.160 1.00 88.38 1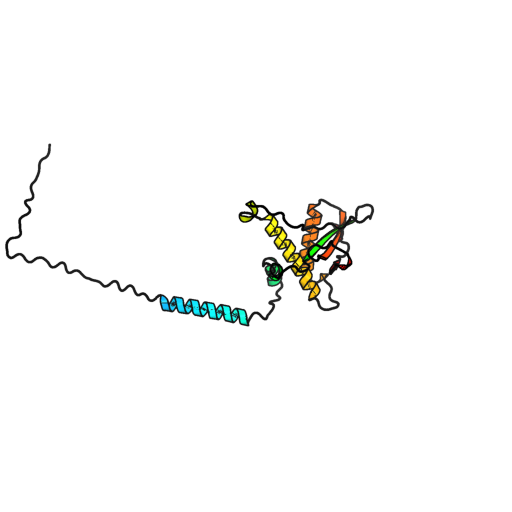92 THR A N 1
ATOM 1578 C CA . THR A 1 192 ? -6.453 -13.696 3.998 1.00 88.38 1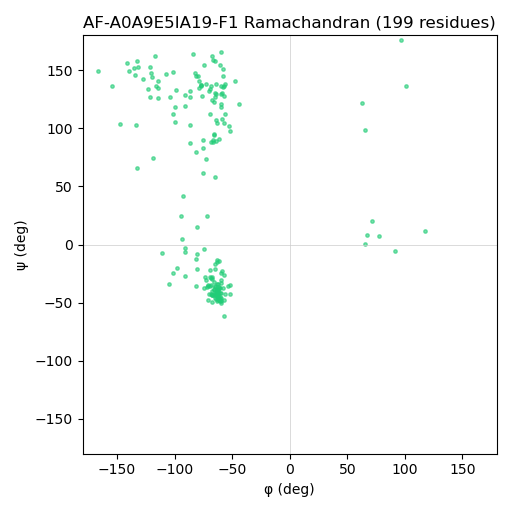92 THR A CA 1
ATOM 1579 C C . THR A 1 192 ? -5.025 -13.972 3.550 1.00 88.38 192 THR A C 1
ATOM 1581 O O . THR A 1 192 ? -4.592 -15.120 3.508 1.00 88.38 192 THR A O 1
ATOM 1584 N N . ILE A 1 193 ? -4.285 -12.904 3.248 1.00 89.75 193 ILE A N 1
ATOM 1585 C CA . ILE A 1 193 ? -2.846 -12.975 2.953 1.00 89.75 193 ILE A CA 1
ATOM 1586 C C . ILE A 1 193 ? -1.993 -12.548 4.147 1.00 89.75 193 ILE A C 1
ATOM 1588 O O . ILE A 1 193 ? -0.836 -12.937 4.249 1.00 89.75 193 ILE A O 1
ATOM 1592 N N . LEU A 1 194 ? -2.554 -11.733 5.043 1.00 91.44 194 LEU A N 1
ATOM 1593 C CA . LEU A 1 194 ? -1.867 -11.222 6.220 1.00 91.44 194 LEU A CA 1
ATOM 1594 C C . LEU A 1 194 ? -2.875 -10.891 7.315 1.00 91.44 194 LEU A C 1
ATOM 1596 O O . LEU A 1 194 ? -3.871 -10.218 7.049 1.00 91.44 194 LEU A O 1
ATOM 1600 N N . LEU A 1 195 ? -2.545 -11.277 8.544 1.00 92.12 195 LEU A N 1
ATOM 1601 C CA . LEU A 1 195 ? -3.199 -10.819 9.763 1.00 92.12 195 LEU A CA 1
ATOM 1602 C C . LEU A 1 195 ? -2.148 -10.166 10.664 1.00 92.12 195 LEU A C 1
ATOM 1604 O O . LEU A 1 195 ? -1.111 -10.767 10.945 1.00 92.12 195 LEU A O 1
ATOM 1608 N N . SER A 1 196 ? -2.402 -8.936 11.106 1.00 91.69 196 SER A N 1
ATOM 1609 C CA . SER A 1 196 ? -1.519 -8.252 12.047 1.00 91.69 196 SER A CA 1
ATOM 1610 C C . SER A 1 196 ? -1.670 -8.819 13.465 1.00 91.69 196 SER A C 1
ATOM 1612 O O . SER A 1 196 ? -2.756 -9.277 13.837 1.00 91.69 196 SER A O 1
ATOM 1614 N N . PRO A 1 197 ? -0.637 -8.716 14.321 1.00 91.12 197 PRO A N 1
ATOM 1615 C CA . PRO A 1 197 ? -0.819 -8.903 15.758 1.00 91.12 197 PRO A CA 1
ATOM 1616 C C . PRO A 1 197 ? -1.818 -7.879 16.326 1.00 91.12 197 PRO A C 1
ATOM 1618 O O . PRO A 1 197 ? -2.152 -6.891 15.667 1.00 91.12 197 PRO A O 1
ATOM 1621 N N . VAL A 1 198 ? -2.305 -8.119 17.552 1.00 90.56 198 VAL A N 1
ATOM 1622 C CA . VAL A 1 198 ? -3.108 -7.133 18.300 1.00 90.56 198 VAL A CA 1
ATOM 1623 C C . VAL A 1 198 ? -2.236 -5.922 18.626 1.00 90.56 198 VAL A C 1
ATOM 1625 O O . VAL A 1 198 ? -1.167 -6.068 19.215 1.00 90.56 198 VAL A O 1
ATOM 1628 N N . LEU A 1 199 ? -2.711 -4.735 18.263 1.00 88.75 199 LEU A N 1
ATOM 1629 C CA . LEU A 1 199 ? -2.051 -3.453 18.493 1.00 88.75 199 LEU A CA 1
ATOM 1630 C C . LEU A 1 199 ? -2.915 -2.582 19.411 1.00 88.75 199 LEU A C 1
ATOM 1632 O O . LEU A 1 199 ? -4.099 -2.853 19.589 1.00 88.75 199 LEU A O 1
ATOM 1636 N N . GLN A 1 200 ? -2.330 -1.551 20.015 1.00 84.75 200 GLN A N 1
ATOM 1637 C CA . GLN A 1 200 ? -3.039 -0.576 20.855 1.00 84.75 200 GLN A CA 1
ATOM 1638 C C . GLN A 1 200 ? -2.989 0.802 20.183 1.00 84.75 200 GLN A C 1
ATOM 1640 O O . GLN A 1 200 ? -1.988 1.115 19.534 1.00 84.75 200 GLN A O 1
ATOM 1645 N N . ALA A 1 201 ? -4.091 1.556 20.252 1.00 72.75 201 ALA A N 1
ATOM 1646 C CA . ALA A 1 201 ? -4.246 2.896 19.671 1.00 72.75 201 ALA A CA 1
ATOM 1647 C C . ALA A 1 201 ? -3.971 4.017 20.681 1.00 72.75 201 ALA A C 1
ATOM 1649 O O . ALA A 1 201 ? -4.331 3.838 21.869 1.00 72.75 201 ALA A O 1
#

Sequence (201 aa):
MNQGLSLIQRCPRDGEEIPLLKFNRHQNTIVTSTPTLALALIAAYFVFVFGSLILRGREISGPWWYLLRSFFPNWRFYHGFGSQPRLFIRFQQPDDEWSAWQMFMPRATFSFIDLFHNPRNNLLLANQNLVDHLAFDIQTLPEGTSASELVSYHMVLQLAHSLVQQQGLTGYRWQFQVLQVPPLQTPNESMTILLSPVLQA

Nearest PDB structures (foldseek):
  7spa-assembly1_B  TM=3.997E-01  e=7.995E+00  Lama glama
  6zwk-assembly6_F  TM=5.095E-01  e=9.043E+00  Vicugna pacos
  4w6x-assembly1_B  TM=5.094E-01  e=9.617E+00  Lama glama

Radius of gyration: 36.06 Å; Cα contacts (8 Å, |Δi|>4): 167; chains: 1; bounding box: 44×102×97 Å

Mean predicted aligned error: 16.05 Å